Protein AF-A0A316S2D9-F1 (afdb_monomer_lite)

Secondary structure (DSSP, 8-state):
--SGGGB-EEEEEHHHHHHTTPPPTHHHHHTT--BHHHHHHHHHHS-B-SSSSS--STTSBEEEEE--HHHHHHHTT--SEEE-TTS-EEE---SHHHHHHHHHHHHHHT-SSSEEEHHHHTTTS--TTSSSHHHHHHHHHHTT-EEEEEE-GGGGGGSTT--S-EEEEPPPBSSTT--S--EEBPTTSPPP---TT-S-HHHHHHHHHHHHHHHHHHHHHHHHHHHH-STTS-HHHHHHHHHHHHHTEE--HHHHTT-SHHHHHHHHTTT--HHHHHHHHHHHHHHHHHHHHHHHTT---

Foldseek 3Di:
DALQQQWKFKKFFVVLCVVQVHDDCLVCVVVLFQAPVVLLVQLVRRFDDPVPPPDDELNTAAAEADEFLLFLLVQQVQAQWDADPLGAIDGRCPDPSNLVSLVSLLVSVPDPGHYDYLCRRPVPHPCVVDPDSVLVSLLSVLVNRYRMYIGGLLSLVSNLNRPGAMATAARHYNGSVDDAGATERDLPGDDDDDDPPDPCVPVVVVVVVVVVVVCVVPVVVVSCCSRVVRPRYPNPSRVVRSVRSSVRYDYRVCSNLVLCSSVLSRVSSNPDRNVVSCVVSVVSNVVSSVVCCVVPVPPDD

Sequence (301 aa):
MSASSNARFLYFNKHLCDLYGMVAPYDQVRAGTWTKDSFVDMVQTVAFDLNGDGVWDGHDRYGLLSETSTFFISGCDVPFTTKDEDGYLTVSFVSERTSNVIDKVAELMRDKTHLLSFDAAAKGQDTSGYRHIFDYGRSLFAEDHFLFVQNGAGDANCFVDMRSEYGILPNPKYDTYQERYWHLVDPFACAWAMPSSVKDPDRAAAIMSYWSYLSHDTVVDAFYEITLTYKRLNAPEDSDMLDLIRDSMRYEISTVGDMGITSIVAGTGQGSGLASAYQKRKSVIERKLNEVRKKYARFNP

Radius of gyration: 20.27 Å; chains: 1; bounding box: 54×44×58 Å

Structure (mmCIF, N/CA/C/O backbone):
data_AF-A0A316S2D9-F1
#
_entry.id   AF-A0A316S2D9-F1
#
loop_
_atom_site.group_PDB
_atom_site.id
_atom_site.type_symbol
_atom_site.label_atom_id
_atom_site.label_alt_id
_atom_site.label_comp_id
_atom_site.label_asym_id
_atom_site.label_entity_id
_atom_site.label_seq_id
_atom_site.pdbx_PDB_ins_code
_atom_site.Cartn_x
_atom_site.Cartn_y
_atom_site.Cartn_z
_atom_site.occupancy
_atom_site.B_iso_or_equiv
_atom_site.auth_seq_id
_atom_site.auth_comp_id
_atom_site.auth_asym_id
_atom_site.auth_atom_id
_atom_site.pdbx_PDB_model_num
ATOM 1 N N . MET A 1 1 ? 14.954 -12.152 0.824 1.00 46.28 1 MET A N 1
ATOM 2 C CA . MET A 1 1 ? 13.518 -11.949 0.534 1.00 46.28 1 MET A CA 1
ATOM 3 C C . MET A 1 1 ? 13.357 -11.743 -0.957 1.00 46.28 1 MET A C 1
ATOM 5 O O . MET A 1 1 ? 14.179 -11.041 -1.537 1.00 46.28 1 MET A O 1
ATOM 9 N N . SER A 1 2 ? 12.374 -12.394 -1.576 1.00 55.41 2 SER A N 1
ATOM 10 C CA . SER A 1 2 ? 12.089 -12.214 -3.002 1.00 55.41 2 SER A CA 1
ATOM 11 C C . SER A 1 2 ? 11.377 -10.879 -3.243 1.00 55.41 2 SER A C 1
ATOM 13 O O . SER A 1 2 ? 10.833 -10.276 -2.315 1.00 55.41 2 SER A O 1
ATOM 15 N N . ALA A 1 3 ? 11.367 -10.398 -4.487 1.00 59.19 3 ALA A N 1
ATOM 16 C CA . ALA A 1 3 ? 10.627 -9.186 -4.837 1.00 59.19 3 ALA A CA 1
ATOM 17 C C . ALA A 1 3 ? 9.111 -9.348 -4.606 1.00 59.19 3 ALA A C 1
ATOM 19 O O . ALA A 1 3 ? 8.460 -8.409 -4.153 1.00 59.19 3 ALA A O 1
ATOM 20 N N . SER A 1 4 ? 8.581 -10.564 -4.789 1.00 60.94 4 SER A N 1
ATOM 21 C CA . SER A 1 4 ? 7.184 -10.908 -4.505 1.00 60.94 4 SER A CA 1
ATOM 22 C C . SER A 1 4 ? 6.810 -10.676 -3.040 1.00 60.94 4 SER A C 1
ATOM 24 O O . SER A 1 4 ? 5.716 -10.203 -2.758 1.00 60.94 4 SER A O 1
ATOM 26 N N . SER A 1 5 ? 7.740 -10.901 -2.100 1.00 70.69 5 SER A N 1
ATOM 27 C CA . SER A 1 5 ? 7.507 -10.652 -0.670 1.00 70.69 5 SER A CA 1
ATOM 28 C C . SER A 1 5 ? 7.247 -9.181 -0.319 1.00 70.69 5 SER A C 1
ATOM 30 O O . SER A 1 5 ? 6.848 -8.899 0.808 1.00 70.69 5 SER A O 1
ATOM 32 N N . ASN A 1 6 ? 7.489 -8.258 -1.256 1.00 81.62 6 ASN A N 1
ATOM 33 C CA . ASN A 1 6 ? 7.465 -6.815 -1.034 1.00 81.62 6 ASN A CA 1
ATOM 34 C C . ASN A 1 6 ? 6.338 -6.089 -1.792 1.00 81.62 6 ASN A C 1
ATOM 36 O O . ASN A 1 6 ? 6.238 -4.865 -1.704 1.00 81.62 6 ASN A O 1
ATOM 40 N N . ALA A 1 7 ? 5.488 -6.804 -2.535 1.00 89.12 7 ALA A N 1
ATOM 41 C CA . ALA A 1 7 ? 4.250 -6.224 -3.051 1.00 89.12 7 ALA A CA 1
ATOM 42 C C . ALA A 1 7 ? 3.330 -5.841 -1.891 1.00 89.12 7 ALA A C 1
ATOM 44 O O . ALA A 1 7 ? 3.123 -6.641 -0.984 1.00 89.12 7 ALA A O 1
ATOM 45 N N . ARG A 1 8 ? 2.789 -4.620 -1.911 1.00 91.88 8 ARG A N 1
ATOM 46 C CA . ARG A 1 8 ? 1.904 -4.144 -0.844 1.00 91.88 8 ARG A CA 1
ATOM 47 C C . ARG A 1 8 ? 0.458 -4.557 -1.082 1.00 91.88 8 ARG A C 1
ATOM 49 O O . ARG A 1 8 ? -0.127 -4.226 -2.118 1.00 91.88 8 ARG A O 1
ATOM 56 N N . PHE A 1 9 ? -0.119 -5.240 -0.103 1.00 94.31 9 PHE A N 1
ATOM 57 C CA . PHE A 1 9 ? -1.520 -5.654 -0.039 1.00 94.31 9 PHE A CA 1
ATOM 58 C C . PHE A 1 9 ? -2.045 -5.505 1.395 1.00 94.31 9 PHE A C 1
ATOM 60 O O . PHE A 1 9 ? -1.308 -5.065 2.279 1.00 94.31 9 PHE A O 1
ATOM 67 N N . LEU A 1 10 ? -3.325 -5.795 1.624 1.00 96.06 10 LEU A N 1
ATOM 68 C CA . LEU A 1 10 ? -3.965 -5.578 2.918 1.00 96.06 10 LEU A CA 1
ATOM 69 C C . LEU A 1 10 ? -3.958 -6.850 3.761 1.00 96.06 10 LEU A C 1
ATOM 71 O O . LEU A 1 10 ? -4.356 -7.914 3.293 1.00 96.06 10 LEU A O 1
ATOM 75 N N . TYR A 1 11 ? -3.589 -6.697 5.027 1.00 95.44 11 TYR A N 1
ATOM 76 C CA . TYR A 1 11 ? -4.007 -7.590 6.098 1.00 95.44 11 TYR A CA 1
ATOM 77 C C . TYR A 1 11 ? -5.178 -6.940 6.827 1.00 95.44 11 TYR A C 1
ATOM 79 O O . TYR A 1 11 ? -5.213 -5.711 6.964 1.00 95.44 11 TYR A O 1
ATOM 87 N N . PHE A 1 12 ? -6.126 -7.750 7.289 1.00 96.31 12 PHE A N 1
ATOM 88 C CA . PHE A 1 12 ? -7.273 -7.260 8.041 1.00 96.31 12 PHE A CA 1
ATOM 89 C C . PHE A 1 12 ? -7.600 -8.120 9.252 1.00 96.31 12 PHE A C 1
ATOM 91 O O . PHE A 1 12 ? -7.408 -9.332 9.236 1.00 96.31 12 PHE A O 1
ATOM 98 N N . ASN A 1 13 ? -8.104 -7.485 10.300 1.00 95.88 13 ASN A N 1
ATOM 99 C CA . ASN A 1 13 ? -8.440 -8.122 11.559 1.00 95.88 13 ASN A CA 1
ATOM 100 C C . ASN A 1 13 ? -9.875 -8.674 11.521 1.00 95.88 13 ASN A C 1
ATOM 102 O O . ASN A 1 13 ? -10.841 -7.909 11.514 1.00 95.88 13 ASN A O 1
ATOM 106 N N . LYS A 1 14 ? -10.023 -10.006 11.508 1.00 94.25 14 LYS A N 1
ATOM 107 C CA . LYS A 1 14 ? -11.338 -10.667 11.441 1.00 94.25 14 LYS A CA 1
ATOM 108 C C . LYS A 1 14 ? -12.123 -10.489 12.738 1.00 94.25 14 LYS A C 1
ATOM 110 O O . LYS A 1 14 ? -13.330 -10.280 12.685 1.00 94.25 14 LYS A O 1
ATOM 115 N N . HIS A 1 15 ? -11.437 -10.467 13.883 1.00 94.06 15 HIS A N 1
ATOM 116 C CA . HIS A 1 15 ? -12.080 -10.211 15.171 1.00 94.06 15 HIS A CA 1
ATOM 117 C C . HIS A 1 15 ? -12.758 -8.835 15.206 1.00 94.06 15 HIS A C 1
ATOM 119 O O . HIS A 1 15 ? -13.886 -8.715 15.683 1.00 94.06 15 HIS A O 1
ATOM 125 N N . LEU A 1 16 ? -12.112 -7.803 14.654 1.00 96.50 16 LEU A N 1
ATOM 126 C CA . LEU A 1 16 ? -12.723 -6.477 14.552 1.00 96.50 16 LEU A CA 1
ATOM 127 C C . LEU A 1 16 ? -13.877 -6.434 13.543 1.00 96.50 16 LEU A C 1
ATOM 129 O O . LEU A 1 16 ? -14.838 -5.704 13.775 1.00 96.50 16 LEU A O 1
ATOM 133 N N . CYS A 1 17 ? -13.848 -7.229 12.469 1.00 95.75 17 CYS A N 1
ATOM 134 C CA . CYS A 1 17 ? -15.029 -7.386 11.616 1.00 95.75 17 CYS A CA 1
ATOM 135 C C . CYS A 1 17 ? -16.217 -7.938 12.414 1.00 95.75 17 CYS A C 1
ATOM 137 O O . CYS A 1 17 ? -17.282 -7.320 12.422 1.00 95.75 17 CYS A O 1
ATOM 139 N N . ASP A 1 18 ? -16.017 -9.030 13.151 1.00 94.69 18 ASP A N 1
ATOM 140 C CA . ASP A 1 18 ? -17.075 -9.667 13.941 1.00 94.69 18 ASP A CA 1
ATOM 141 C C . ASP A 1 18 ? -17.614 -8.742 15.041 1.00 94.69 18 ASP A C 1
ATOM 143 O O . ASP A 1 18 ? -18.828 -8.614 15.212 1.00 94.69 18 ASP A O 1
ATOM 147 N N . LEU A 1 19 ? -16.719 -8.052 15.759 1.00 95.75 19 LEU A N 1
ATOM 148 C CA . LEU A 1 19 ? -17.068 -7.143 16.855 1.00 95.75 19 LEU A CA 1
ATOM 149 C C . LEU A 1 19 ? -17.999 -6.008 16.405 1.00 95.75 19 LEU A C 1
ATOM 151 O O . LEU A 1 19 ? -18.874 -5.594 17.164 1.00 95.75 19 LEU A O 1
ATOM 155 N N . TYR A 1 20 ? -17.824 -5.521 15.177 1.00 96.06 20 TYR A N 1
ATOM 156 C CA . TYR A 1 20 ? -18.622 -4.434 14.605 1.00 96.06 20 TYR A CA 1
ATOM 157 C C . TYR A 1 20 ? -19.712 -4.935 13.641 1.00 96.06 20 TYR A C 1
ATOM 159 O O . TYR A 1 20 ? -20.372 -4.129 12.988 1.00 96.06 20 TYR A O 1
ATOM 167 N N . GLY A 1 21 ? -19.932 -6.253 13.552 1.00 95.81 21 GLY A N 1
ATOM 168 C CA . GLY A 1 21 ? -20.954 -6.845 12.683 1.00 95.81 21 GLY A CA 1
ATOM 169 C C . GLY A 1 21 ? -20.688 -6.654 11.186 1.00 95.81 21 GLY A C 1
ATOM 170 O O . GLY A 1 21 ? -21.630 -6.642 10.391 1.00 95.81 21 GLY A O 1
ATOM 171 N N . MET A 1 22 ? -19.425 -6.481 10.795 1.00 95.75 22 MET A N 1
ATOM 172 C CA . MET A 1 22 ? -19.004 -6.352 9.403 1.00 95.75 22 MET A CA 1
ATOM 173 C C . MET A 1 22 ? -18.732 -7.725 8.792 1.00 95.75 22 MET A C 1
ATOM 175 O O . MET A 1 22 ? -18.119 -8.595 9.404 1.00 95.75 22 MET A O 1
ATOM 179 N N . VAL A 1 23 ? -19.135 -7.901 7.536 1.00 93.75 23 VAL A N 1
ATOM 180 C CA . VAL A 1 23 ? -18.809 -9.104 6.765 1.00 93.75 23 VAL A CA 1
ATOM 181 C C . VAL A 1 23 ? -17.415 -8.944 6.159 1.00 93.75 23 VAL A C 1
ATOM 183 O O . VAL A 1 23 ? -17.122 -7.920 5.542 1.00 93.75 23 VAL A O 1
ATOM 186 N N . ALA A 1 24 ? -16.557 -9.958 6.303 1.00 93.81 24 ALA A N 1
ATOM 187 C CA . ALA A 1 24 ? -15.250 -9.975 5.648 1.00 93.81 24 ALA A CA 1
ATOM 188 C C . ALA A 1 24 ? -15.408 -9.864 4.112 1.00 93.81 24 ALA A C 1
ATOM 190 O O . ALA A 1 24 ? -16.199 -10.606 3.525 1.00 93.81 24 ALA A O 1
ATOM 191 N N . PRO A 1 25 ? -14.657 -8.988 3.421 1.00 95.62 25 PRO A N 1
ATOM 192 C CA . PRO A 1 25 ? -14.970 -8.601 2.043 1.00 95.62 25 PRO A CA 1
ATOM 193 C C . PRO A 1 25 ? -14.502 -9.609 0.975 1.00 95.62 25 PRO A C 1
ATOM 195 O O . PRO A 1 25 ? -14.438 -9.259 -0.201 1.00 95.62 25 PRO A O 1
ATOM 198 N N . TYR A 1 26 ? -14.207 -10.865 1.331 1.00 96.62 26 TYR A N 1
ATOM 199 C CA . TYR A 1 26 ? -13.767 -11.891 0.374 1.00 96.62 26 TYR A CA 1
ATOM 200 C C . TYR A 1 26 ? -14.739 -12.058 -0.803 1.00 96.62 26 TYR A C 1
ATOM 202 O O . TYR A 1 26 ? -14.317 -12.123 -1.957 1.00 96.62 26 TYR A O 1
ATOM 210 N N . ASP A 1 27 ? -16.047 -12.054 -0.540 1.00 96.19 27 ASP A N 1
ATOM 211 C CA . ASP A 1 27 ? -17.053 -12.194 -1.598 1.00 96.19 27 ASP A CA 1
ATOM 212 C C . ASP A 1 27 ? -17.151 -10.945 -2.477 1.00 96.19 27 ASP A C 1
ATOM 214 O O . ASP A 1 27 ? -17.338 -11.059 -3.689 1.00 96.19 27 ASP A O 1
ATOM 218 N N . GLN A 1 28 ? -16.942 -9.754 -1.908 1.00 97.12 28 GLN A N 1
ATOM 219 C CA . GLN A 1 28 ? -16.839 -8.524 -2.696 1.00 97.12 28 GLN A CA 1
ATOM 220 C C . GLN A 1 28 ? -15.606 -8.548 -3.601 1.00 97.12 28 GLN A C 1
ATOM 222 O O . GLN A 1 28 ? -15.663 -8.082 -4.739 1.00 97.12 28 GLN A O 1
ATOM 227 N N . VAL A 1 29 ? -14.491 -9.116 -3.132 1.00 97.81 29 VAL A N 1
ATOM 228 C CA . VAL A 1 29 ? -13.296 -9.295 -3.962 1.00 97.81 29 VAL A CA 1
ATOM 229 C C . VAL A 1 29 ? -13.590 -10.238 -5.128 1.00 97.81 29 VAL A C 1
ATOM 231 O O . VAL A 1 29 ? -13.344 -9.881 -6.280 1.00 97.81 29 VAL A O 1
ATOM 234 N N . ARG A 1 30 ? -14.180 -11.409 -4.859 1.00 96.25 30 ARG A N 1
ATOM 235 C CA . ARG A 1 30 ? -14.547 -12.389 -5.899 1.00 96.25 30 ARG A CA 1
ATOM 236 C C . ARG A 1 30 ? -15.547 -11.825 -6.908 1.00 96.25 30 ARG A C 1
ATOM 238 O O . ARG A 1 30 ? -15.442 -12.106 -8.098 1.00 96.25 30 ARG A O 1
ATOM 245 N N . ALA A 1 31 ? -16.487 -11.001 -6.447 1.00 96.94 31 ALA A N 1
ATOM 246 C CA . ALA A 1 31 ? -17.464 -10.320 -7.293 1.00 96.94 31 ALA A CA 1
ATOM 247 C C . ALA A 1 31 ? -16.894 -9.092 -8.032 1.00 96.94 31 ALA A C 1
ATOM 249 O O . ALA A 1 31 ? -17.592 -8.492 -8.849 1.00 96.94 31 ALA A O 1
ATOM 250 N N . GLY A 1 32 ? -15.651 -8.687 -7.751 1.00 97.00 32 GLY A N 1
ATOM 251 C CA . GLY A 1 32 ? -15.033 -7.505 -8.348 1.00 97.00 32 GLY A CA 1
ATOM 252 C C . GLY A 1 32 ? -15.571 -6.172 -7.816 1.00 97.00 32 GLY A C 1
ATOM 253 O O . GLY A 1 32 ? -15.297 -5.137 -8.422 1.00 97.00 32 GLY A O 1
ATOM 254 N N . THR A 1 33 ? -16.310 -6.187 -6.704 1.00 97.81 33 THR A N 1
ATOM 255 C CA . THR A 1 33 ? -16.965 -5.029 -6.077 1.00 97.81 33 THR A CA 1
ATOM 256 C C . THR A 1 33 ? -16.223 -4.482 -4.858 1.00 97.81 33 THR A C 1
ATOM 258 O O . THR A 1 33 ? -16.660 -3.493 -4.276 1.00 97.81 33 THR A O 1
ATOM 261 N N . TRP A 1 34 ? -15.074 -5.062 -4.495 1.00 98.19 34 TRP A N 1
ATOM 262 C CA . TRP A 1 34 ? -14.164 -4.486 -3.499 1.00 98.19 34 TRP A CA 1
ATOM 263 C C . TRP A 1 34 ? -13.497 -3.207 -4.033 1.00 98.19 34 TRP A C 1
ATOM 265 O O . TRP A 1 34 ? -12.495 -3.256 -4.760 1.00 98.19 34 TRP A O 1
ATOM 275 N N . THR A 1 35 ? -14.081 -2.057 -3.691 1.00 98.06 35 THR A N 1
ATOM 276 C CA . THR A 1 35 ? -13.647 -0.721 -4.123 1.00 98.06 35 THR A CA 1
ATOM 277 C C . THR A 1 35 ? -13.128 0.121 -2.964 1.00 98.06 35 THR A C 1
ATOM 279 O O . THR A 1 35 ? -13.262 -0.218 -1.788 1.00 98.06 35 THR A O 1
ATOM 282 N N . LYS A 1 36 ? -12.536 1.267 -3.306 1.00 96.25 36 LYS A N 1
ATOM 283 C CA . LYS A 1 36 ? -12.058 2.251 -2.343 1.00 96.25 36 LYS A CA 1
ATOM 284 C C . LYS A 1 36 ? -13.158 2.769 -1.431 1.00 96.25 36 LYS A C 1
ATOM 286 O O . LYS A 1 36 ? -12.858 3.009 -0.271 1.00 96.25 36 LYS A O 1
ATOM 291 N N . ASP A 1 37 ? -14.384 2.896 -1.928 1.00 96.50 37 ASP A N 1
ATOM 292 C CA . ASP A 1 37 ? -15.513 3.360 -1.117 1.00 96.50 37 ASP A CA 1
ATOM 293 C C . ASP A 1 37 ? -15.859 2.328 -0.043 1.00 96.50 37 ASP A C 1
ATOM 295 O O . ASP A 1 37 ? -15.818 2.651 1.138 1.00 96.50 37 ASP A O 1
ATOM 299 N N . SER A 1 38 ? -16.016 1.053 -0.423 1.00 96.38 38 SER A N 1
ATOM 300 C CA . SER A 1 38 ? -16.268 -0.016 0.556 1.00 96.38 38 SER A CA 1
ATOM 301 C C . SER A 1 38 ? -15.141 -0.154 1.582 1.00 96.38 38 SER A C 1
ATOM 303 O O . SER A 1 38 ? -15.393 -0.471 2.741 1.00 96.38 38 SER A O 1
ATOM 305 N N . PHE A 1 39 ? -13.892 0.067 1.168 1.00 97.19 39 PHE A N 1
ATOM 306 C CA . PHE A 1 39 ? -12.753 0.069 2.081 1.00 97.19 39 PHE A CA 1
ATOM 307 C C . PHE A 1 39 ? -12.807 1.236 3.077 1.00 97.19 39 PHE A C 1
ATOM 309 O O . PHE A 1 39 ? -12.576 1.027 4.266 1.00 97.19 39 PHE A O 1
ATOM 316 N N . VAL A 1 40 ? -13.108 2.451 2.609 1.00 95.56 40 VAL A N 1
ATOM 317 C CA . VAL A 1 40 ? -13.211 3.644 3.466 1.00 95.56 40 VAL A CA 1
ATOM 318 C C . VAL A 1 40 ? -14.359 3.501 4.464 1.00 95.56 40 VAL A C 1
ATOM 320 O O . VAL A 1 40 ? -14.152 3.785 5.641 1.00 95.56 40 VAL A O 1
ATOM 323 N N . ASP A 1 41 ? -15.510 2.978 4.037 1.00 95.38 41 ASP A N 1
ATOM 324 C CA . ASP A 1 41 ? -16.659 2.737 4.918 1.00 95.38 41 ASP A CA 1
ATOM 325 C C . ASP A 1 41 ? -16.286 1.817 6.096 1.00 95.38 41 ASP A C 1
ATOM 327 O O . ASP A 1 41 ? -16.604 2.095 7.257 1.00 95.38 41 ASP A O 1
ATOM 331 N N . MET A 1 42 ? -15.536 0.742 5.824 1.00 96.75 42 MET A N 1
ATOM 332 C CA . MET A 1 42 ? -15.045 -0.159 6.872 1.00 96.75 42 MET A CA 1
ATOM 333 C C . MET A 1 42 ? -14.017 0.519 7.788 1.00 96.75 42 MET A C 1
ATOM 335 O O . MET A 1 42 ? -14.090 0.374 9.008 1.00 96.75 42 MET A O 1
ATOM 339 N N . VAL A 1 43 ? -13.075 1.286 7.225 1.00 96.00 43 VAL A N 1
ATOM 340 C CA . VAL A 1 43 ? -12.075 2.043 8.002 1.00 96.00 43 VAL A CA 1
ATOM 341 C C . VAL A 1 43 ? -12.754 3.011 8.975 1.00 96.00 43 VAL A C 1
ATOM 343 O O . VAL A 1 43 ? -12.347 3.113 10.131 1.00 96.00 43 VAL A O 1
ATOM 346 N N . GLN A 1 44 ? -13.816 3.685 8.539 1.00 93.88 44 GLN A N 1
ATOM 347 C CA . GLN A 1 44 ? -14.520 4.670 9.359 1.00 93.88 44 GLN A CA 1
ATOM 348 C C . GLN A 1 44 ? -15.364 4.049 10.483 1.00 93.88 44 GLN A C 1
ATOM 350 O O . GLN A 1 44 ? -15.710 4.728 11.444 1.00 93.88 44 GLN A O 1
ATOM 355 N N . THR A 1 45 ? -15.668 2.752 10.409 1.00 94.06 45 THR A N 1
ATOM 356 C CA . THR A 1 45 ? -16.588 2.090 11.347 1.00 94.06 45 THR A CA 1
ATOM 357 C C . THR A 1 45 ? -15.958 1.781 12.711 1.00 94.06 45 THR A C 1
ATOM 359 O O . THR A 1 45 ? -16.654 1.784 13.725 1.00 94.06 45 THR A O 1
ATOM 362 N N . VAL A 1 46 ? -14.654 1.497 12.762 1.00 93.00 46 VAL A N 1
ATOM 363 C CA . VAL A 1 46 ? -14.034 0.864 13.946 1.00 93.00 46 VAL A CA 1
ATOM 364 C C . VAL A 1 46 ? -13.293 1.816 14.883 1.00 93.00 46 VAL A C 1
ATOM 366 O O . VAL A 1 46 ? -12.804 1.369 15.921 1.00 93.00 46 VAL A O 1
ATOM 369 N N . ALA A 1 47 ? -13.161 3.095 14.522 1.00 91.06 47 ALA A N 1
ATOM 370 C CA . ALA A 1 47 ? -12.396 4.042 15.325 1.00 91.06 47 ALA A CA 1
ATOM 371 C C . ALA A 1 47 ? -13.004 4.190 16.722 1.00 91.06 47 ALA A C 1
ATOM 373 O O . ALA A 1 47 ? -14.210 4.407 16.870 1.00 91.06 47 ALA A O 1
ATOM 374 N N . PHE A 1 48 ? -12.170 4.044 17.747 1.00 90.56 48 PHE A N 1
ATOM 375 C CA . PHE A 1 48 ? -12.619 4.082 19.130 1.00 90.56 48 PHE A CA 1
ATOM 376 C C . PHE A 1 48 ? -11.477 4.491 20.059 1.00 90.56 48 PHE A C 1
ATOM 378 O O . PHE A 1 48 ? -10.421 3.859 20.049 1.00 90.56 48 PHE A O 1
ATOM 385 N N . ASP A 1 49 ? -11.731 5.511 20.876 1.00 88.44 49 ASP A N 1
ATOM 386 C CA . ASP A 1 49 ? -10.858 5.933 21.973 1.00 88.44 49 ASP A CA 1
ATOM 387 C C . ASP A 1 49 ? -10.931 4.879 23.091 1.00 88.44 49 ASP A C 1
ATOM 389 O O . ASP A 1 49 ? -11.958 4.735 23.764 1.00 88.44 49 ASP A O 1
ATOM 393 N N . LEU A 1 50 ? -9.880 4.066 23.224 1.00 89.12 50 LEU A N 1
ATOM 394 C CA . LEU A 1 50 ? -9.896 2.890 24.102 1.00 89.12 50 LEU A CA 1
ATOM 395 C C . LEU A 1 50 ? -9.683 3.259 25.571 1.00 89.12 50 LEU A C 1
ATOM 397 O O . LEU A 1 50 ? -10.155 2.534 26.453 1.00 89.12 50 LEU A O 1
ATOM 401 N N . ASN A 1 51 ? -8.963 4.347 25.840 1.00 90.62 51 ASN A N 1
ATOM 402 C CA . ASN A 1 51 ? -8.582 4.755 27.190 1.00 90.62 51 ASN A CA 1
ATOM 403 C C . ASN A 1 51 ? -9.478 5.890 27.743 1.00 90.62 51 ASN A C 1
ATOM 405 O O . ASN A 1 51 ? -9.493 6.122 28.956 1.00 90.62 51 ASN A O 1
ATOM 409 N N . GLY A 1 52 ? -10.275 6.528 26.881 1.00 89.00 52 GLY A N 1
ATOM 410 C CA . GLY A 1 52 ? -11.233 7.580 27.203 1.00 89.00 52 GLY A CA 1
ATOM 411 C C . GLY A 1 52 ? -10.600 8.934 27.528 1.00 89.00 52 GLY A C 1
ATOM 412 O O . GLY A 1 52 ? -11.236 9.730 28.229 1.00 89.00 52 GLY A O 1
ATOM 413 N N . ASP A 1 53 ? -9.361 9.191 27.105 1.00 91.12 53 ASP A N 1
ATOM 414 C CA . ASP A 1 53 ? -8.638 10.432 27.402 1.00 91.12 53 ASP A CA 1
ATOM 415 C C . ASP A 1 53 ? -8.825 11.533 26.337 1.00 91.12 53 ASP A C 1
ATOM 417 O O . ASP A 1 53 ? -8.458 12.693 26.568 1.00 91.12 53 ASP A O 1
ATOM 421 N N . GLY A 1 54 ? -9.462 11.206 25.207 1.00 87.31 54 GLY A N 1
ATOM 422 C CA . GLY A 1 54 ? -9.699 12.111 24.086 1.00 87.31 54 GLY A CA 1
ATOM 423 C C . GLY A 1 54 ? -8.452 12.438 23.253 1.00 87.31 54 GLY A C 1
ATOM 424 O O . GLY A 1 54 ? -8.507 13.356 22.422 1.00 87.31 54 GLY A O 1
ATOM 425 N N . VAL A 1 55 ? -7.337 11.736 23.464 1.00 87.69 55 VAL A N 1
ATOM 426 C CA . VAL A 1 55 ? -6.059 11.887 22.765 1.00 87.69 55 VAL A CA 1
ATOM 427 C C . VAL A 1 55 ? -5.850 10.703 21.831 1.00 87.69 55 VAL A C 1
ATOM 429 O O . VAL A 1 55 ? -5.414 9.647 22.242 1.00 87.69 55 VAL A O 1
ATOM 432 N N . TRP A 1 56 ? -6.067 10.939 20.539 1.00 86.62 56 TRP A N 1
ATOM 433 C CA . TRP A 1 56 ? -5.875 9.931 19.498 1.00 86.62 56 TRP A CA 1
ATOM 434 C C . TRP A 1 56 ? -4.389 9.587 19.293 1.00 86.62 56 TRP A C 1
ATOM 436 O O . TRP A 1 56 ? -3.678 10.326 18.596 1.00 86.62 56 TRP A O 1
ATOM 446 N N . ASP A 1 57 ? -3.936 8.464 19.856 1.00 88.25 57 ASP A N 1
ATOM 447 C CA . ASP A 1 57 ? -2.580 7.930 19.688 1.00 88.25 57 ASP A CA 1
ATOM 448 C C . ASP A 1 57 ? -2.493 6.384 19.616 1.00 88.25 57 ASP A C 1
ATOM 450 O O . ASP A 1 57 ? -3.462 5.684 19.342 1.00 88.25 57 ASP A O 1
ATOM 454 N N . GLY A 1 58 ? -1.291 5.818 19.786 1.00 86.75 58 GLY A N 1
ATOM 455 C CA . GLY A 1 58 ? -1.056 4.370 19.706 1.00 86.75 58 GLY A CA 1
ATOM 456 C C . GLY A 1 58 ? -1.809 3.522 20.742 1.00 86.75 58 GLY A C 1
ATOM 457 O O . GLY A 1 58 ? -1.762 2.298 20.648 1.00 86.75 58 GLY A O 1
ATOM 458 N N . HIS A 1 59 ? -2.492 4.134 21.713 1.00 90.44 59 HIS A N 1
ATOM 459 C CA . HIS A 1 59 ? -3.317 3.450 22.704 1.00 90.44 59 HIS A CA 1
ATOM 460 C C . HIS A 1 59 ? -4.773 3.249 22.262 1.00 90.44 59 HIS A C 1
ATOM 462 O O . HIS A 1 59 ? -5.499 2.525 22.944 1.00 90.44 59 HIS A O 1
ATOM 468 N N . ASP A 1 60 ? -5.172 3.800 21.114 1.00 93.25 60 ASP A N 1
ATOM 469 C CA . ASP A 1 60 ? -6.539 3.736 20.590 1.00 93.25 60 ASP A CA 1
ATOM 470 C C . ASP A 1 60 ? -6.722 2.716 19.473 1.00 93.25 60 ASP A C 1
ATOM 472 O O . ASP A 1 60 ? -5.774 2.084 18.995 1.00 93.25 60 ASP A O 1
ATOM 476 N N . ARG A 1 61 ? -7.980 2.563 19.046 1.00 95.56 61 ARG A N 1
ATOM 477 C CA . ARG A 1 61 ? -8.356 1.746 17.897 1.00 95.56 61 ARG A CA 1
ATOM 478 C C . ARG A 1 61 ? -8.651 2.603 16.673 1.00 95.56 61 ARG A C 1
ATOM 480 O O . ARG A 1 61 ? -9.399 3.576 16.748 1.00 95.56 61 ARG A O 1
ATOM 487 N N . TYR A 1 62 ? -8.170 2.148 15.518 1.00 97.19 62 TYR A N 1
ATOM 488 C CA . TYR A 1 62 ? -8.366 2.792 14.221 1.00 97.19 62 TYR A CA 1
ATOM 489 C C . TYR A 1 62 ? -8.763 1.800 13.129 1.00 97.19 62 TYR A C 1
ATOM 491 O O . TYR A 1 62 ? -8.555 0.588 13.222 1.00 97.19 62 TYR A O 1
ATOM 499 N N . GLY A 1 63 ? -9.281 2.332 12.025 1.00 97.31 63 GLY A N 1
ATOM 500 C CA . GLY A 1 63 ? -9.547 1.554 10.824 1.00 97.31 63 GLY A CA 1
ATOM 501 C C . GLY A 1 63 ? -8.297 1.177 10.047 1.00 97.31 63 GLY A C 1
ATOM 502 O O . GLY A 1 63 ? -8.253 0.102 9.455 1.00 97.31 63 GLY A O 1
ATOM 503 N N . LEU A 1 64 ? -7.272 2.032 10.046 1.00 97.25 64 LEU A N 1
ATOM 504 C CA . LEU A 1 64 ? -6.087 1.828 9.217 1.00 97.25 64 LEU A CA 1
ATOM 505 C C . LEU A 1 64 ? -4.799 2.289 9.901 1.00 97.25 64 LEU A C 1
ATOM 507 O O . LEU A 1 64 ? -4.659 3.458 10.263 1.00 97.25 64 LEU A O 1
ATOM 511 N N . LE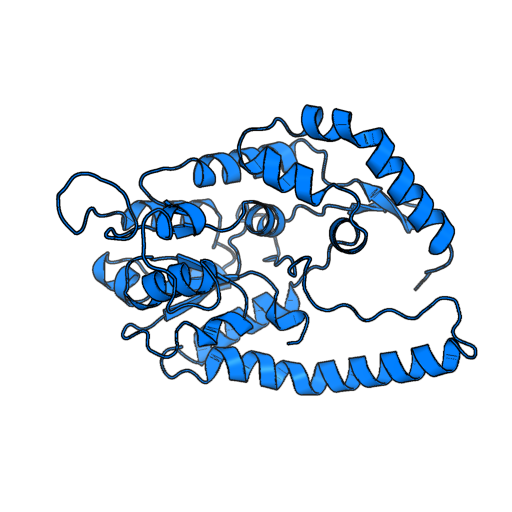U A 1 65 ? -3.813 1.394 9.953 1.00 96.56 65 LEU A N 1
ATOM 512 C CA . LEU A 1 65 ? -2.416 1.773 10.135 1.00 96.56 65 LEU A CA 1
ATOM 513 C C . LEU A 1 65 ? -1.814 2.111 8.766 1.00 96.56 65 LEU A C 1
ATOM 515 O O . LEU A 1 65 ? -1.675 1.250 7.893 1.00 96.56 65 LEU A O 1
ATOM 519 N N . SER A 1 66 ? -1.502 3.387 8.561 1.00 91.75 66 SER A N 1
ATOM 520 C CA . SER A 1 66 ? -1.130 3.942 7.257 1.00 91.75 66 SER A CA 1
ATOM 521 C C . SER A 1 66 ? 0.388 4.111 7.090 1.00 91.75 66 SER A C 1
ATOM 523 O O . SER A 1 66 ? 1.079 4.622 7.972 1.00 91.75 66 SER A O 1
ATOM 525 N N . GLU A 1 67 ? 0.912 3.697 5.930 1.00 87.38 67 GLU A N 1
ATOM 526 C CA . GLU A 1 67 ? 2.318 3.889 5.529 1.00 87.38 67 GLU A CA 1
ATOM 527 C C . GLU A 1 67 ? 2.442 5.063 4.543 1.00 87.38 67 GLU A C 1
ATOM 529 O O . GLU A 1 67 ? 2.802 6.180 4.909 1.00 87.38 67 GLU A O 1
ATOM 534 N N . THR A 1 68 ? 2.113 4.837 3.270 1.00 87.25 68 THR A N 1
ATOM 535 C CA . THR A 1 68 ? 2.197 5.850 2.212 1.00 87.25 68 THR A CA 1
ATOM 536 C C . THR A 1 68 ? 1.014 5.745 1.260 1.00 87.25 68 THR A C 1
ATOM 538 O O . THR A 1 68 ? 0.513 4.664 0.962 1.00 87.25 68 THR A O 1
ATOM 541 N N . SER A 1 69 ? 0.594 6.887 0.718 1.00 88.81 69 SER A N 1
ATOM 542 C CA . SER A 1 69 ? -0.474 6.980 -0.284 1.00 88.81 69 SER A CA 1
ATOM 543 C C . SER A 1 69 ? -0.118 6.270 -1.595 1.00 88.81 69 SER A C 1
ATOM 545 O O . SER A 1 69 ? -1.007 5.855 -2.336 1.00 88.81 69 SER A O 1
ATOM 547 N N . THR A 1 70 ? 1.178 6.108 -1.882 1.00 89.81 70 THR A N 1
ATOM 548 C CA . THR A 1 70 ? 1.705 5.590 -3.155 1.00 89.81 70 THR A CA 1
ATOM 549 C C . THR A 1 70 ? 1.131 4.223 -3.523 1.00 89.81 70 THR A C 1
ATOM 551 O O . THR A 1 70 ? 0.724 4.014 -4.666 1.00 89.81 70 THR A O 1
ATOM 554 N N . PHE A 1 71 ? 1.065 3.299 -2.564 1.00 91.56 71 PHE A N 1
ATOM 555 C CA . PHE A 1 71 ? 0.593 1.937 -2.811 1.00 91.56 71 PHE A CA 1
ATOM 556 C C . PHE A 1 71 ? -0.911 1.897 -3.091 1.00 91.56 71 PHE A C 1
ATOM 558 O O . PHE A 1 71 ? -1.353 1.178 -3.984 1.00 91.56 71 PHE A O 1
ATOM 565 N N . PHE A 1 72 ? -1.699 2.731 -2.407 1.00 93.06 72 PHE A N 1
ATOM 566 C CA . PHE A 1 72 ? -3.123 2.875 -2.698 1.00 93.06 72 PHE A CA 1
ATOM 567 C C . PHE A 1 72 ? -3.399 3.574 -4.027 1.00 93.06 72 PHE A C 1
ATOM 569 O O . PHE A 1 72 ? -4.299 3.150 -4.745 1.00 93.06 72 PHE A O 1
ATOM 576 N N . ILE A 1 73 ? -2.619 4.598 -4.383 1.00 92.88 73 ILE A N 1
ATOM 577 C CA . ILE A 1 73 ? -2.718 5.254 -5.694 1.00 92.88 73 ILE A CA 1
ATOM 578 C C . ILE A 1 73 ? -2.406 4.248 -6.807 1.00 92.88 73 ILE A C 1
ATOM 580 O O . ILE A 1 73 ? -3.128 4.189 -7.798 1.00 92.88 73 ILE A O 1
ATOM 584 N N . SER A 1 74 ? -1.374 3.417 -6.633 1.00 91.19 74 SER A N 1
ATOM 585 C CA . SER A 1 74 ? -1.059 2.362 -7.600 1.00 91.19 74 SER A CA 1
ATOM 586 C C . SER A 1 74 ? -2.159 1.298 -7.687 1.00 91.19 74 SER A C 1
ATOM 588 O O . SER A 1 74 ? -2.507 0.880 -8.791 1.00 91.19 74 SER A O 1
ATOM 590 N N . GLY A 1 75 ? -2.767 0.928 -6.552 1.00 94.00 75 GLY A N 1
ATOM 591 C CA . GLY A 1 75 ? -3.915 0.015 -6.494 1.00 94.00 75 GLY A CA 1
ATOM 592 C C . GLY A 1 75 ? -5.137 0.492 -7.286 1.00 94.00 75 GLY A C 1
ATOM 593 O O . GLY A 1 75 ? -5.896 -0.328 -7.793 1.00 94.00 75 GLY A O 1
ATOM 594 N N . CYS A 1 76 ? -5.273 1.804 -7.488 1.00 95.19 76 CYS A N 1
ATOM 595 C CA . CYS A 1 76 ? -6.304 2.441 -8.313 1.00 95.19 76 CYS A CA 1
ATOM 596 C C . CYS A 1 76 ? -5.958 2.481 -9.820 1.00 95.19 76 CYS A C 1
ATOM 598 O O . CYS A 1 76 ? -6.433 3.352 -10.555 1.00 95.19 76 CYS A O 1
ATOM 600 N N . ASP A 1 77 ? -5.095 1.576 -10.287 1.00 93.88 77 ASP A N 1
ATOM 601 C CA . ASP A 1 77 ? -4.614 1.484 -11.668 1.00 93.88 77 ASP A CA 1
ATOM 602 C C . ASP A 1 77 ? -4.044 2.803 -12.210 1.00 93.88 77 ASP A C 1
ATOM 604 O O . ASP A 1 77 ? -4.478 3.344 -13.228 1.00 93.88 77 ASP A O 1
ATOM 608 N N . VAL A 1 78 ? -3.085 3.376 -11.487 1.00 92.00 78 VAL A N 1
ATOM 609 C CA . VAL A 1 78 ? -2.333 4.551 -11.943 1.00 92.00 78 VAL A CA 1
ATOM 610 C C . VAL A 1 78 ? -0.927 4.102 -12.336 1.00 92.00 78 VAL A C 1
ATOM 612 O O . VAL A 1 78 ? -0.059 4.018 -11.465 1.00 92.00 78 VAL A O 1
ATOM 615 N N . PRO A 1 79 ? -0.672 3.788 -13.622 1.00 89.31 79 PRO A N 1
ATOM 616 C CA . PRO A 1 79 ? 0.682 3.524 -14.088 1.00 89.31 79 PRO A CA 1
ATOM 617 C C . PRO A 1 79 ? 1.511 4.809 -14.057 1.00 89.31 79 PRO A C 1
ATOM 619 O O . PRO A 1 79 ? 1.072 5.861 -14.541 1.00 89.31 79 PRO A O 1
ATOM 622 N N . PHE A 1 80 ? 2.728 4.737 -13.520 1.00 88.62 80 PHE A N 1
ATOM 623 C CA . PHE A 1 80 ? 3.615 5.903 -13.457 1.00 88.62 80 PHE A CA 1
ATOM 624 C C . PHE A 1 80 ? 4.219 6.228 -14.821 1.00 88.62 80 PHE A C 1
ATOM 626 O O . PHE A 1 80 ? 4.321 7.397 -15.219 1.00 88.62 80 PHE A O 1
ATOM 633 N N . THR A 1 81 ? 4.560 5.170 -15.551 1.00 87.62 81 THR A N 1
ATOM 634 C CA . THR A 1 81 ? 5.074 5.222 -16.918 1.00 87.62 81 THR A CA 1
ATOM 635 C C . THR A 1 81 ? 4.364 4.214 -17.813 1.00 87.62 81 THR A C 1
ATOM 637 O O . THR A 1 81 ? 3.911 3.171 -17.351 1.00 87.62 81 THR A O 1
ATOM 640 N N . THR A 1 82 ? 4.303 4.516 -19.108 1.00 87.56 82 THR A N 1
ATOM 641 C CA . THR A 1 82 ? 3.794 3.614 -20.150 1.00 87.56 82 THR A CA 1
ATOM 642 C C . THR A 1 82 ? 4.744 3.601 -21.346 1.00 87.56 82 THR A C 1
ATOM 644 O O . THR A 1 82 ? 5.725 4.347 -21.361 1.00 87.56 82 THR A O 1
ATOM 647 N N . LYS A 1 83 ? 4.469 2.764 -22.345 1.00 86.00 83 LYS A N 1
ATOM 648 C CA . LYS A 1 83 ? 5.130 2.823 -23.651 1.00 86.00 83 LYS A CA 1
ATOM 649 C C . LYS A 1 83 ? 4.331 3.722 -24.599 1.00 86.00 83 LYS A C 1
ATOM 651 O O . LYS A 1 83 ? 3.104 3.653 -24.607 1.00 86.00 83 LYS A O 1
ATOM 656 N N . ASP A 1 84 ? 5.022 4.567 -25.355 1.00 85.06 84 ASP A N 1
ATOM 657 C CA . ASP A 1 84 ? 4.449 5.280 -26.500 1.00 85.06 84 ASP A CA 1
ATOM 658 C C . ASP A 1 84 ? 4.331 4.357 -27.731 1.00 85.06 84 ASP A C 1
ATOM 660 O O . ASP A 1 84 ? 4.661 3.169 -27.663 1.00 85.06 84 ASP A O 1
ATOM 664 N N . GLU A 1 85 ? 3.812 4.886 -28.844 1.00 86.25 85 GLU A N 1
ATOM 665 C CA . GLU A 1 85 ? 3.578 4.136 -30.092 1.00 86.25 85 GLU A CA 1
ATOM 666 C C . GLU A 1 85 ? 4.861 3.513 -30.666 1.00 86.25 85 GLU A C 1
ATOM 668 O O . GLU A 1 85 ? 4.817 2.440 -31.264 1.00 86.25 85 GLU A O 1
ATOM 673 N N . ASP A 1 86 ? 6.009 4.142 -30.412 1.00 83.12 86 ASP A N 1
ATOM 674 C CA . ASP A 1 86 ? 7.332 3.676 -30.832 1.00 83.12 86 ASP A CA 1
ATOM 675 C C . ASP A 1 86 ? 7.961 2.695 -29.818 1.00 83.12 86 ASP A C 1
ATOM 677 O O . ASP A 1 86 ? 9.101 2.252 -29.976 1.00 83.12 86 ASP A O 1
ATOM 681 N N . GLY A 1 87 ? 7.232 2.346 -28.752 1.00 82.00 87 GLY A N 1
ATOM 682 C CA . GLY A 1 87 ? 7.667 1.416 -27.713 1.00 82.00 87 GLY A CA 1
ATOM 683 C C . GLY A 1 87 ? 8.575 2.031 -26.644 1.00 82.00 87 GLY A C 1
ATOM 684 O O . GLY A 1 87 ? 9.057 1.304 -25.767 1.00 82.00 87 GLY A O 1
ATOM 685 N N . TYR A 1 88 ? 8.801 3.348 -26.660 1.00 82.12 88 TYR A N 1
ATOM 686 C CA . TYR A 1 88 ? 9.636 4.029 -25.676 1.00 82.12 88 TYR A CA 1
ATOM 687 C C . TYR A 1 88 ? 8.858 4.395 -24.418 1.00 82.12 88 TYR A C 1
ATOM 689 O O . TYR A 1 88 ? 7.689 4.763 -24.444 1.00 82.12 88 TYR A O 1
ATOM 697 N N . LEU A 1 89 ? 9.547 4.367 -23.277 1.00 84.38 89 LEU A N 1
ATOM 698 C CA . LEU A 1 89 ? 8.954 4.789 -22.013 1.00 84.38 89 LEU A CA 1
ATOM 699 C C . LEU A 1 89 ? 8.603 6.278 -22.031 1.00 84.38 89 LEU A C 1
ATOM 701 O O . LEU A 1 89 ? 9.443 7.119 -22.372 1.00 84.38 89 LEU A O 1
ATOM 705 N N . THR A 1 90 ? 7.385 6.594 -21.609 1.00 87.19 90 THR A N 1
ATOM 706 C CA . THR A 1 90 ? 6.849 7.943 -21.430 1.00 87.19 90 THR A CA 1
ATOM 707 C C . THR A 1 90 ? 6.095 8.056 -20.102 1.00 87.19 90 THR A C 1
ATOM 709 O O . THR A 1 90 ? 5.738 7.055 -19.479 1.00 87.19 90 THR A O 1
ATOM 712 N N . VAL A 1 91 ? 5.875 9.286 -19.640 1.00 88.12 91 VAL A N 1
ATOM 713 C CA . VAL A 1 91 ? 5.120 9.569 -18.412 1.00 88.12 91 VAL A CA 1
ATOM 714 C C . VAL A 1 91 ? 3.628 9.375 -18.682 1.00 88.12 91 VAL A C 1
ATOM 716 O O . VAL A 1 91 ? 3.092 10.013 -19.581 1.00 88.12 91 VAL A O 1
ATOM 719 N N . SER A 1 92 ? 2.948 8.555 -17.877 1.00 84.31 92 SER A N 1
ATOM 720 C CA . SER A 1 92 ? 1.497 8.313 -17.995 1.00 84.31 92 SER A CA 1
ATOM 721 C C . SER A 1 92 ? 0.679 8.868 -16.832 1.00 84.31 92 SER A C 1
ATOM 723 O O . SER A 1 92 ? -0.526 9.058 -16.967 1.00 84.31 92 SER A O 1
ATOM 725 N N . PHE A 1 93 ? 1.302 9.147 -15.682 1.00 84.88 93 PHE A N 1
ATOM 726 C CA . PHE A 1 93 ? 0.536 9.476 -14.474 1.00 84.88 93 PHE A CA 1
ATOM 727 C C . PHE A 1 93 ? -0.042 10.892 -14.443 1.00 84.88 93 PHE A C 1
ATOM 729 O O . PHE A 1 93 ? -0.852 11.181 -13.574 1.00 84.88 93 PHE A O 1
ATOM 736 N N . VAL A 1 94 ? 0.333 11.795 -15.348 1.00 87.62 94 VAL A N 1
ATOM 737 C CA . VAL A 1 94 ? -0.203 13.164 -15.339 1.00 87.62 94 VAL A CA 1
ATOM 738 C C . VAL A 1 94 ? -1.490 13.204 -16.159 1.00 87.62 94 VAL A C 1
ATOM 740 O O . VAL A 1 94 ? -1.456 13.417 -17.367 1.00 87.62 94 VAL A O 1
ATOM 743 N N . SER A 1 95 ? -2.625 12.976 -15.498 1.00 90.00 95 SER A N 1
ATOM 744 C CA . SER A 1 95 ? -3.955 12.993 -16.117 1.00 90.00 95 SER A CA 1
ATOM 745 C C . SER A 1 95 ? -5.027 13.507 -15.149 1.00 90.00 95 SER A C 1
ATOM 747 O O . SER A 1 95 ? -4.800 13.592 -13.936 1.00 90.00 95 SER A O 1
ATOM 749 N N . GLU A 1 96 ? -6.209 13.830 -15.677 1.00 90.12 96 GLU A N 1
ATOM 750 C CA . GLU A 1 96 ? -7.385 14.153 -14.860 1.00 90.12 96 GLU A CA 1
ATOM 751 C C . GLU A 1 96 ? -7.787 12.962 -13.979 1.00 90.12 96 GLU A C 1
ATOM 753 O O . GLU A 1 96 ? -7.932 13.116 -12.769 1.00 90.12 96 GLU A O 1
ATOM 758 N N . ARG A 1 97 ? -7.831 11.746 -14.547 1.00 91.69 97 ARG A N 1
ATOM 759 C CA . ARG A 1 97 ? -8.107 10.515 -13.788 1.00 91.69 97 ARG A CA 1
ATOM 760 C C . ARG A 1 97 ? -7.137 10.345 -12.620 1.00 91.69 97 ARG A C 1
ATOM 762 O O . ARG A 1 97 ? -7.565 10.048 -11.510 1.00 91.69 97 ARG A O 1
ATOM 769 N N . THR A 1 98 ? -5.839 10.548 -12.847 1.00 91.75 98 THR A N 1
ATOM 770 C CA . THR A 1 98 ? -4.845 10.431 -11.774 1.00 91.75 98 THR A CA 1
ATOM 771 C C . THR A 1 98 ? -5.038 11.497 -10.703 1.00 91.75 98 THR A C 1
ATOM 773 O O . THR A 1 98 ? -4.876 11.190 -9.526 1.00 91.75 98 THR A O 1
ATOM 776 N N . SER A 1 99 ? -5.399 12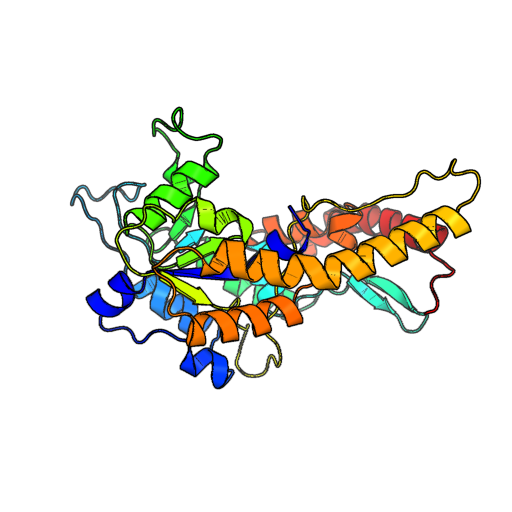.725 -11.086 1.00 90.88 99 SER A N 1
ATOM 777 C CA . SER A 1 99 ? -5.734 13.778 -10.118 1.00 90.88 99 SER A CA 1
ATOM 778 C C . SER A 1 99 ? -6.906 13.342 -9.233 1.00 90.88 99 SER A C 1
ATOM 780 O O . SER A 1 99 ? -6.765 13.350 -8.017 1.00 90.88 99 SER A O 1
ATOM 782 N N . ASN A 1 100 ? -7.983 12.814 -9.825 1.00 92.38 100 ASN A N 1
ATOM 783 C CA . ASN A 1 100 ? -9.152 12.329 -9.082 1.00 92.38 100 ASN A CA 1
ATOM 784 C C . ASN A 1 100 ? -8.815 11.161 -8.139 1.00 92.38 100 ASN A C 1
ATOM 786 O O . ASN A 1 100 ? -9.299 11.104 -7.010 1.00 92.38 100 ASN A O 1
ATOM 790 N N . VAL A 1 101 ? -7.968 10.224 -8.580 1.00 93.69 101 VAL A N 1
ATOM 791 C CA . VAL A 1 101 ? -7.473 9.127 -7.731 1.00 93.69 101 VAL A CA 1
ATOM 792 C C . VAL A 1 101 ? -6.655 9.670 -6.561 1.00 93.69 101 VAL A C 1
ATOM 794 O O . VAL A 1 101 ? -6.849 9.241 -5.424 1.00 93.69 101 VAL A O 1
ATOM 797 N N . ILE A 1 102 ? -5.731 10.593 -6.833 1.00 91.69 102 ILE A N 1
ATOM 798 C CA . ILE A 1 102 ? -4.877 11.201 -5.812 1.00 91.69 102 ILE A CA 1
ATOM 799 C C . ILE A 1 102 ? -5.721 11.953 -4.796 1.00 91.69 102 ILE A C 1
ATOM 801 O O . ILE A 1 102 ? -5.480 11.778 -3.609 1.00 91.69 102 ILE A O 1
ATOM 805 N N . ASP A 1 103 ? -6.697 12.744 -5.236 1.00 90.12 103 ASP A N 1
ATOM 806 C CA . ASP A 1 103 ? -7.556 13.516 -4.344 1.00 90.12 103 ASP A CA 1
ATOM 807 C C . ASP A 1 103 ? -8.370 12.590 -3.433 1.00 90.12 103 ASP A C 1
ATOM 809 O O . ASP A 1 103 ? -8.353 12.779 -2.218 1.00 90.12 103 ASP A O 1
ATOM 813 N N . LYS A 1 104 ? -8.958 11.517 -3.986 1.00 91.88 104 LYS A N 1
ATOM 814 C CA . LYS A 1 104 ? -9.687 10.498 -3.210 1.00 91.88 104 LYS A CA 1
ATOM 815 C C . LYS A 1 104 ? -8.795 9.798 -2.180 1.00 91.88 104 LYS A C 1
ATOM 817 O O . LYS A 1 104 ? -9.187 9.609 -1.033 1.00 91.88 104 LYS A O 1
ATOM 822 N N . VAL A 1 105 ? -7.574 9.409 -2.560 1.00 91.75 105 VAL A N 1
ATOM 823 C CA . VAL A 1 105 ? -6.630 8.787 -1.613 1.00 91.75 105 VAL A CA 1
ATOM 824 C C . VAL A 1 105 ? -6.137 9.804 -0.583 1.00 91.75 105 VAL A C 1
ATOM 826 O O . VAL A 1 105 ? -5.985 9.459 0.583 1.00 91.75 105 VAL A O 1
ATOM 829 N N . ALA A 1 106 ? -5.888 11.047 -0.984 1.00 89.44 106 ALA A N 1
ATOM 830 C CA . ALA A 1 106 ? -5.409 12.089 -0.089 1.00 89.44 106 ALA A CA 1
ATOM 831 C C . ALA A 1 106 ? -6.462 12.504 0.940 1.00 89.44 106 ALA A C 1
ATOM 833 O O . ALA A 1 106 ? -6.098 12.850 2.057 1.00 89.44 106 ALA A O 1
ATOM 834 N N . GLU A 1 107 ? -7.745 12.471 0.580 1.00 89.81 107 GLU A N 1
ATOM 835 C CA . GLU A 1 107 ? -8.847 12.674 1.519 1.00 89.81 107 GLU A CA 1
ATOM 836 C C . GLU A 1 107 ? -8.800 11.639 2.642 1.00 89.81 107 GLU A C 1
ATOM 838 O O . GLU A 1 107 ? -8.732 12.028 3.806 1.00 89.81 107 GLU A O 1
ATOM 843 N N . LEU A 1 108 ? -8.695 10.349 2.293 1.00 89.38 108 LEU A N 1
ATOM 844 C CA . LEU A 1 108 ? -8.491 9.295 3.283 1.00 89.38 108 LEU A CA 1
ATOM 845 C C . LEU A 1 108 ? -7.238 9.571 4.117 1.00 89.38 108 LEU A C 1
ATOM 847 O O . LEU A 1 108 ? -7.341 9.635 5.327 1.00 89.38 108 LEU A O 1
ATOM 851 N N . MET A 1 109 ? -6.071 9.786 3.501 1.00 88.31 109 MET A N 1
ATOM 852 C CA . MET A 1 109 ? -4.787 9.916 4.220 1.00 88.31 109 MET A CA 1
ATOM 853 C C . MET A 1 109 ? -4.680 11.167 5.113 1.00 88.31 109 MET A C 1
ATOM 855 O O . MET A 1 109 ? -3.730 11.276 5.888 1.00 88.31 109 MET A O 1
ATOM 859 N N . ARG A 1 110 ? -5.608 12.124 4.994 1.00 86.94 110 ARG A N 1
ATOM 860 C CA . ARG A 1 110 ? -5.706 13.299 5.877 1.00 86.94 110 ARG A CA 1
ATOM 861 C C . ARG A 1 110 ? -6.691 13.109 7.028 1.00 86.94 110 ARG A C 1
ATOM 863 O O . ARG A 1 110 ? -6.748 13.989 7.890 1.00 86.94 110 ARG A O 1
ATOM 870 N N . ASP A 1 111 ? -7.449 12.016 7.038 1.00 87.50 111 ASP A N 1
ATOM 871 C CA . ASP A 1 111 ? -8.280 11.626 8.169 1.00 87.50 111 ASP A CA 1
ATOM 872 C C . ASP A 1 111 ? -7.389 11.484 9.414 1.00 87.50 111 ASP A C 1
ATOM 874 O O . ASP A 1 111 ? -6.300 10.921 9.352 1.00 87.50 111 ASP A O 1
ATOM 878 N N . LYS A 1 112 ? -7.802 12.077 10.534 1.00 82.06 112 LYS A N 1
ATOM 879 C CA . LYS A 1 112 ? -7.034 12.061 11.793 1.00 82.06 112 LYS A CA 1
ATOM 880 C C . LYS A 1 112 ? -7.709 11.244 12.885 1.00 82.06 112 LYS A C 1
ATOM 882 O O . LYS A 1 112 ? -7.189 11.178 13.991 1.00 82.06 112 LYS A O 1
ATOM 887 N N . THR A 1 113 ? -8.883 10.699 12.592 1.00 84.31 113 THR A N 1
ATOM 888 C CA . THR A 1 113 ? -9.739 9.996 13.547 1.00 84.31 113 THR A CA 1
ATOM 889 C C . THR A 1 113 ? -9.810 8.510 13.238 1.00 84.31 113 THR A C 1
ATOM 891 O O . THR A 1 113 ? -9.872 7.706 14.154 1.00 84.31 113 THR A O 1
ATOM 894 N N . HIS A 1 114 ? -9.756 8.118 11.963 1.00 93.69 114 HIS A N 1
ATOM 895 C CA . HIS A 1 114 ? -9.921 6.718 11.555 1.00 93.69 114 HIS A CA 1
ATOM 896 C C . HIS A 1 114 ? -8.619 6.049 11.115 1.00 93.69 114 HIS A C 1
ATOM 898 O O . HIS A 1 114 ? -8.607 4.851 10.821 1.00 93.69 114 HIS A O 1
ATOM 904 N N . LEU A 1 115 ? -7.514 6.792 11.090 1.00 94.00 115 LEU A N 1
ATOM 905 C CA . LEU A 1 115 ? -6.200 6.255 10.776 1.00 94.00 115 LEU A CA 1
ATOM 906 C C . LEU A 1 115 ? -5.111 6.840 11.663 1.00 94.00 115 LEU A C 1
ATOM 908 O O . LEU A 1 115 ? -5.210 7.965 12.151 1.00 94.00 115 LEU A O 1
ATOM 912 N N . LEU A 1 116 ? -4.039 6.069 11.790 1.00 94.81 116 LEU A N 1
ATOM 913 C CA . LEU A 1 116 ? -2.798 6.485 12.421 1.00 94.81 116 LEU A CA 1
ATOM 914 C C . LEU A 1 116 ? -1.650 6.124 11.479 1.00 94.81 116 LEU A C 1
ATOM 916 O O . LEU A 1 116 ? -1.684 5.083 10.821 1.00 94.81 116 LEU A O 1
ATOM 920 N N . SER A 1 117 ? -0.647 6.989 11.342 1.00 93.62 117 SER A N 1
ATOM 921 C CA . SER A 1 117 ? 0.564 6.627 10.598 1.00 93.62 117 SER A CA 1
ATOM 922 C C . SER A 1 117 ? 1.537 5.868 11.492 1.00 93.62 117 SER A C 1
ATOM 924 O O . SER A 1 117 ? 1.514 6.031 12.711 1.00 93.62 117 SER A O 1
ATOM 926 N N . PHE A 1 118 ? 2.444 5.089 10.900 1.00 93.94 118 PHE A N 1
ATOM 927 C CA . PHE A 1 118 ? 3.525 4.443 11.657 1.00 93.94 118 PHE A CA 1
ATOM 928 C C . PHE A 1 118 ? 4.357 5.441 12.479 1.00 93.94 118 PHE A C 1
ATOM 930 O O . PHE A 1 118 ? 4.667 5.175 13.639 1.00 93.94 118 PHE A O 1
ATOM 937 N N . ASP A 1 119 ? 4.680 6.607 11.908 1.00 92.69 119 ASP A N 1
ATOM 938 C CA . ASP A 1 119 ? 5.402 7.667 12.618 1.00 92.69 119 ASP A CA 1
ATOM 939 C C . ASP A 1 119 ? 4.603 8.223 13.803 1.00 92.69 119 ASP A C 1
ATOM 941 O O . ASP A 1 119 ? 5.175 8.501 14.855 1.00 92.69 119 ASP A O 1
ATOM 945 N N . ALA A 1 120 ? 3.287 8.399 13.640 1.00 92.62 120 ALA A N 1
ATOM 946 C CA . ALA A 1 120 ? 2.418 8.898 14.700 1.00 92.62 120 ALA A CA 1
ATOM 947 C C . ALA A 1 120 ? 2.246 7.862 15.816 1.00 92.62 120 ALA A C 1
ATOM 949 O O . ALA A 1 120 ? 2.363 8.224 16.982 1.00 92.62 120 ALA A O 1
ATOM 950 N N . ALA A 1 121 ? 2.066 6.587 15.460 1.00 93.81 121 ALA A N 1
ATOM 951 C CA . ALA A 1 121 ? 1.988 5.481 16.408 1.00 93.81 121 ALA A CA 1
ATOM 952 C C . ALA A 1 121 ? 3.250 5.387 17.274 1.00 93.81 121 ALA A C 1
ATOM 954 O O . ALA A 1 121 ? 3.164 5.259 18.487 1.00 93.81 121 ALA A O 1
ATOM 955 N N . ALA A 1 122 ? 4.433 5.509 16.667 1.00 93.81 122 ALA A N 1
ATOM 956 C CA . ALA A 1 122 ? 5.709 5.422 17.377 1.00 93.81 122 ALA A CA 1
ATOM 957 C C . ALA A 1 122 ? 6.076 6.691 18.172 1.00 93.81 122 ALA A C 1
ATOM 959 O O . ALA A 1 122 ? 7.056 6.701 18.924 1.00 93.81 122 ALA A O 1
ATOM 960 N N . LYS A 1 123 ? 5.352 7.799 17.991 1.00 93.06 123 LYS A N 1
ATOM 961 C CA . LYS A 1 123 ? 5.749 9.096 18.539 1.00 93.06 123 LYS A CA 1
ATOM 962 C C . LYS A 1 123 ? 5.662 9.099 20.066 1.00 93.06 123 LYS A C 1
ATOM 964 O O . LYS A 1 123 ? 4.582 9.061 20.636 1.00 93.06 123 LYS A O 1
ATOM 969 N N . GLY A 1 124 ? 6.813 9.249 20.721 1.00 90.38 124 GLY A N 1
ATOM 970 C CA . GLY A 1 124 ? 6.897 9.299 22.186 1.00 90.38 124 GLY A CA 1
ATOM 971 C C . GLY A 1 124 ? 6.821 7.930 22.867 1.00 90.38 124 GLY A C 1
ATOM 972 O O . GLY A 1 124 ? 6.838 7.878 24.092 1.00 90.38 124 GLY A O 1
ATOM 973 N N . GLN A 1 125 ? 6.784 6.848 22.087 1.00 91.19 125 GLN A N 1
ATOM 974 C CA . GLN A 1 125 ? 6.731 5.472 22.570 1.00 91.19 125 GLN A CA 1
ATOM 975 C C . GLN A 1 125 ? 8.141 4.868 22.658 1.00 91.19 125 GLN A C 1
ATOM 977 O O . GLN A 1 125 ? 9.053 5.269 21.929 1.00 91.19 125 GLN A O 1
ATOM 982 N N . ASP A 1 126 ? 8.333 3.886 23.543 1.00 92.31 126 ASP A N 1
ATOM 983 C CA . ASP A 1 126 ? 9.580 3.118 23.598 1.00 92.31 126 ASP A CA 1
ATOM 984 C C . ASP A 1 126 ? 9.579 2.024 22.525 1.00 92.31 126 ASP A C 1
ATOM 986 O O . ASP A 1 126 ? 9.023 0.940 22.698 1.00 92.31 126 ASP A O 1
ATOM 990 N N . THR A 1 127 ? 10.235 2.305 21.400 1.00 93.75 127 THR A N 1
ATOM 991 C CA . THR A 1 127 ? 10.373 1.350 20.295 1.00 93.75 127 THR A CA 1
ATOM 992 C C . THR A 1 127 ? 11.690 0.569 20.336 1.00 93.75 127 THR A C 1
ATOM 994 O O . THR A 1 127 ? 12.037 -0.073 19.347 1.00 93.75 127 THR A O 1
ATOM 997 N N . SER A 1 128 ? 12.460 0.625 21.430 1.00 93.25 128 SER A N 1
ATOM 998 C CA . SER A 1 128 ? 13.803 0.019 21.504 1.00 93.25 128 SER A CA 1
ATOM 999 C C . SER A 1 128 ? 13.804 -1.512 21.408 1.00 93.25 128 SER A C 1
ATOM 1001 O O . SER A 1 128 ? 14.796 -2.101 20.978 1.00 93.25 128 SER A O 1
ATOM 1003 N N . GLY A 1 129 ? 12.682 -2.154 21.750 1.00 92.31 129 GLY A N 1
ATOM 1004 C CA . GLY A 1 129 ? 12.470 -3.595 21.585 1.00 92.31 129 GLY A CA 1
ATOM 1005 C C . GLY A 1 129 ? 12.238 -4.043 20.137 1.00 92.31 129 GLY A C 1
ATOM 1006 O O . GLY A 1 129 ? 12.191 -5.242 19.870 1.00 92.31 129 GLY A O 1
ATOM 1007 N N . TYR A 1 130 ? 12.113 -3.102 19.199 1.00 91.94 130 TYR A N 1
ATOM 1008 C CA . TYR A 1 130 ? 11.805 -3.366 17.799 1.00 91.94 130 TYR A CA 1
ATOM 1009 C C . TYR A 1 130 ? 12.976 -2.965 16.907 1.00 91.94 130 TYR A C 1
ATOM 1011 O O . TYR A 1 130 ? 13.681 -1.988 17.153 1.00 91.94 130 TYR A O 1
ATOM 1019 N N . ARG A 1 131 ? 13.174 -3.702 15.811 1.00 90.19 131 ARG A N 1
ATOM 1020 C CA . ARG A 1 131 ? 14.240 -3.401 14.844 1.00 90.19 131 ARG A CA 1
ATOM 1021 C C . ARG A 1 131 ? 14.002 -2.074 14.114 1.00 90.19 131 ARG A C 1
ATOM 1023 O O . ARG A 1 131 ? 14.961 -1.420 13.712 1.00 90.19 131 ARG A O 1
ATOM 1030 N N . HIS A 1 132 ? 12.740 -1.697 13.920 1.00 90.44 132 HIS A N 1
ATOM 1031 C CA . HIS A 1 132 ? 12.326 -0.427 13.330 1.00 90.44 132 HIS A CA 1
ATOM 1032 C C . HIS A 1 132 ? 10.940 -0.024 13.851 1.00 90.44 132 HIS A C 1
ATOM 1034 O O . HIS A 1 132 ? 10.160 -0.885 14.257 1.00 90.44 132 HIS A O 1
ATOM 1040 N N . ILE A 1 133 ? 10.579 1.258 13.735 1.00 93.44 133 ILE A N 1
ATOM 1041 C CA . ILE A 1 133 ? 9.239 1.768 14.089 1.00 93.44 133 ILE A CA 1
ATOM 1042 C C . ILE A 1 133 ? 8.092 1.074 13.328 1.00 93.44 133 ILE A C 1
ATOM 1044 O O . ILE A 1 133 ? 6.961 1.054 13.799 1.00 93.44 133 ILE A O 1
ATOM 1048 N N . PHE A 1 134 ? 8.378 0.472 12.167 1.00 92.94 134 PHE A N 1
ATOM 1049 C CA . PHE A 1 134 ? 7.380 -0.269 11.392 1.00 92.94 134 PHE A CA 1
ATOM 1050 C C . PHE A 1 134 ? 7.027 -1.595 12.067 1.00 92.94 134 PHE A C 1
ATOM 1052 O O . PHE A 1 134 ? 5.869 -1.992 12.068 1.00 92.94 134 PHE A O 1
ATOM 1059 N N . ASP A 1 135 ? 8.008 -2.250 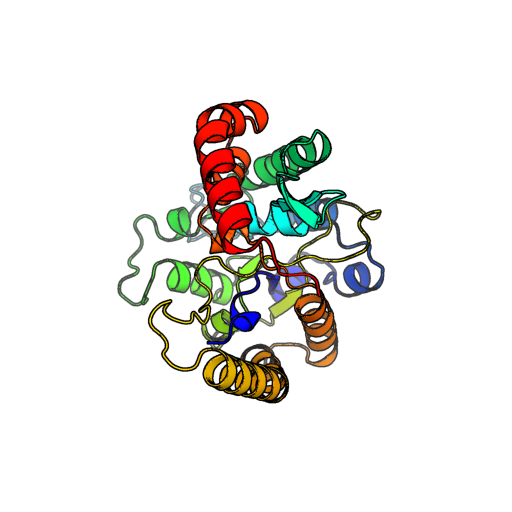12.691 1.00 93.81 135 ASP A N 1
ATOM 1060 C CA . ASP A 1 135 ? 7.781 -3.492 13.432 1.00 93.81 135 ASP A CA 1
ATOM 1061 C C . ASP A 1 135 ? 6.978 -3.199 14.716 1.00 93.81 135 ASP A C 1
ATOM 1063 O O . ASP A 1 135 ? 6.103 -3.983 15.067 1.00 93.81 135 ASP A O 1
ATOM 1067 N N . TYR A 1 136 ? 7.195 -2.032 15.343 1.00 94.69 136 TYR A N 1
ATOM 1068 C CA . TYR A 1 136 ? 6.358 -1.531 16.444 1.00 94.69 136 TYR A CA 1
ATOM 1069 C C . TYR A 1 136 ? 4.916 -1.253 15.997 1.00 94.69 136 TYR A C 1
ATOM 1071 O O . TYR A 1 136 ? 3.975 -1.761 16.586 1.00 94.69 136 TYR A O 1
ATOM 1079 N N . GLY A 1 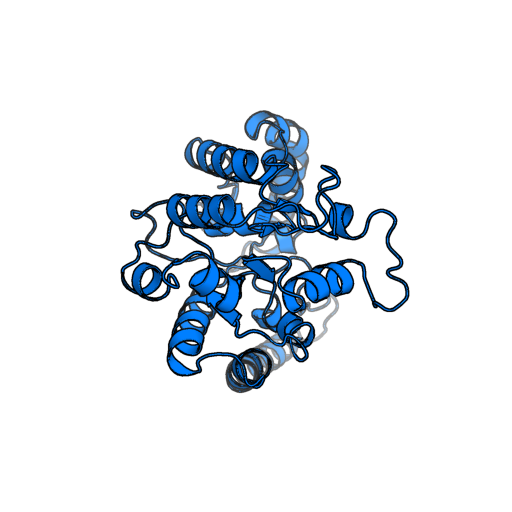137 ? 4.698 -0.498 14.915 1.00 95.06 137 GLY A N 1
ATOM 1080 C CA . GLY A 1 137 ? 3.326 -0.259 14.450 1.00 95.06 137 GLY A CA 1
ATOM 1081 C C . GLY A 1 137 ? 2.597 -1.558 14.078 1.00 95.06 137 GLY A C 1
ATOM 1082 O O . GLY A 1 137 ? 1.413 -1.716 14.357 1.00 95.06 137 GLY A O 1
ATOM 1083 N N . ARG A 1 138 ? 3.307 -2.532 13.494 1.00 95.00 138 ARG A N 1
ATOM 1084 C CA . ARG A 1 138 ? 2.739 -3.851 13.170 1.00 95.00 138 ARG A CA 1
ATOM 1085 C C . ARG A 1 138 ? 2.375 -4.667 14.406 1.00 95.00 138 ARG A C 1
ATOM 1087 O O . ARG A 1 138 ? 1.416 -5.432 14.323 1.00 95.00 138 ARG A O 1
ATOM 1094 N N . SER A 1 139 ? 3.081 -4.515 15.528 1.00 94.62 139 SER A N 1
ATOM 1095 C CA . SER A 1 139 ? 2.673 -5.189 16.764 1.00 94.62 139 SER A CA 1
ATOM 1096 C C . SER A 1 139 ? 1.364 -4.627 17.312 1.00 94.62 139 SER A C 1
ATOM 1098 O O . SER A 1 139 ? 0.543 -5.404 17.779 1.00 94.62 139 SER A O 1
ATOM 1100 N N . LEU A 1 140 ? 1.078 -3.334 17.122 1.00 95.56 140 LEU A N 1
ATOM 1101 C CA . LEU A 1 140 ? -0.232 -2.770 17.471 1.00 95.56 140 LEU A CA 1
ATOM 1102 C C . LEU A 1 140 ? -1.374 -3.405 16.654 1.00 95.56 140 LEU A C 1
ATOM 1104 O O . LEU A 1 140 ? -2.451 -3.668 17.185 1.00 95.56 140 LEU A O 1
ATOM 1108 N N . PHE A 1 141 ? -1.153 -3.717 15.369 1.00 96.19 141 PHE A N 1
ATOM 1109 C CA . PHE A 1 141 ? -2.122 -4.508 14.590 1.00 96.19 141 PHE A CA 1
ATOM 1110 C C . PHE A 1 141 ? -2.302 -5.917 15.181 1.00 96.19 141 PHE A C 1
ATOM 1112 O O . PHE A 1 141 ? -3.434 -6.386 15.297 1.00 96.19 141 PHE A O 1
ATOM 1119 N N . ALA A 1 142 ? -1.211 -6.562 15.612 1.00 94.44 142 ALA A N 1
ATOM 1120 C CA . ALA A 1 142 ? -1.257 -7.858 16.294 1.00 94.44 142 ALA A CA 1
ATOM 1121 C C . ALA A 1 142 ? -1.960 -7.814 17.672 1.00 94.44 142 ALA A C 1
ATOM 1123 O O . ALA A 1 142 ? -2.370 -8.856 18.189 1.00 94.44 142 ALA A O 1
ATOM 1124 N N . GLU A 1 143 ? -2.113 -6.622 18.248 1.00 94.88 143 GLU A N 1
ATOM 1125 C CA . GLU A 1 143 ? -2.807 -6.336 19.509 1.00 94.88 143 GLU A CA 1
ATOM 1126 C C . GLU A 1 143 ? -4.237 -5.791 19.301 1.00 94.88 143 GLU A C 1
ATOM 1128 O O . GLU A 1 143 ? -4.856 -5.297 20.238 1.00 94.88 143 GLU A O 1
ATOM 1133 N N . ASP A 1 144 ? -4.797 -5.906 18.091 1.00 95.62 144 ASP A N 1
ATOM 1134 C CA . ASP A 1 144 ? -6.174 -5.504 17.754 1.00 95.62 144 ASP A CA 1
ATOM 1135 C C . ASP A 1 144 ? -6.458 -3.985 17.813 1.00 95.62 144 ASP A C 1
ATOM 1137 O O . ASP A 1 144 ? -7.615 -3.556 17.916 1.00 95.62 144 ASP A O 1
ATOM 1141 N N . HIS A 1 145 ? -5.423 -3.148 17.674 1.00 96.38 145 HIS A N 1
ATOM 1142 C CA . HIS A 1 145 ? -5.576 -1.688 17.562 1.00 96.38 145 HIS A CA 1
ATOM 1143 C C . HIS A 1 145 ? -6.007 -1.227 16.160 1.00 96.38 145 HIS A C 1
ATOM 1145 O O . HIS A 1 145 ? -6.450 -0.095 15.984 1.00 96.38 145 HIS A O 1
ATOM 1151 N N . PHE A 1 146 ? -5.896 -2.081 15.140 1.00 97.75 146 PHE A N 1
ATOM 1152 C CA . PHE A 1 146 ? -6.153 -1.696 13.752 1.00 97.75 146 PHE A CA 1
ATOM 1153 C C . PHE A 1 146 ? -6.991 -2.735 13.012 1.00 97.75 146 PHE A C 1
ATOM 1155 O O . PHE A 1 146 ? -6.691 -3.928 13.065 1.00 97.75 146 PHE A O 1
ATOM 1162 N N . LEU A 1 147 ? -8.006 -2.281 12.267 1.00 97.88 147 LEU A N 1
ATOM 1163 C CA . LEU A 1 147 ? -8.757 -3.153 11.357 1.00 97.88 147 LEU A CA 1
ATOM 1164 C C . LEU A 1 147 ? -7.929 -3.541 10.136 1.00 97.88 147 LEU A C 1
ATOM 1166 O O . LEU A 1 147 ? -7.926 -4.711 9.776 1.00 97.88 147 LEU A O 1
ATOM 1170 N N . PHE A 1 148 ? -7.228 -2.595 9.513 1.00 97.94 148 PHE A N 1
ATOM 1171 C CA . PHE A 1 148 ? -6.396 -2.839 8.339 1.00 97.94 148 PHE A CA 1
ATOM 1172 C C . PHE A 1 148 ? -4.957 -2.372 8.543 1.00 97.94 148 PHE A C 1
ATOM 1174 O O . PHE A 1 148 ? -4.692 -1.330 9.147 1.00 97.94 148 PHE A O 1
ATOM 1181 N N . VAL A 1 149 ? -4.027 -3.095 7.922 1.00 96.75 149 VAL A N 1
ATOM 1182 C CA . VAL A 1 149 ? -2.656 -2.632 7.690 1.00 96.75 149 VAL A CA 1
ATOM 1183 C C . VAL A 1 149 ? -2.198 -3.059 6.298 1.00 96.75 149 VAL A C 1
ATOM 1185 O O . VAL A 1 149 ? -2.447 -4.185 5.865 1.00 96.75 149 VAL A O 1
ATOM 1188 N N . GLN A 1 150 ? -1.533 -2.157 5.576 1.00 93.88 150 GLN A N 1
ATOM 1189 C CA . GLN A 1 150 ? -0.959 -2.471 4.269 1.00 93.88 150 GLN A CA 1
ATOM 1190 C C . GLN A 1 150 ? 0.506 -2.895 4.424 1.00 93.88 150 GLN A C 1
ATOM 1192 O O . GLN A 1 150 ? 1.312 -2.125 4.934 1.00 93.88 150 GLN A O 1
ATOM 1197 N N . ASN A 1 151 ? 0.852 -4.106 3.988 1.00 92.06 151 ASN A N 1
ATOM 1198 C CA . ASN A 1 151 ? 2.178 -4.704 4.178 1.00 92.06 151 ASN A CA 1
ATOM 1199 C C . ASN A 1 151 ? 2.537 -5.668 3.037 1.00 92.06 151 ASN A C 1
ATOM 1201 O O . ASN A 1 151 ? 1.728 -5.912 2.140 1.00 92.06 151 ASN A O 1
ATOM 1205 N N . GLY A 1 152 ? 3.767 -6.187 3.051 1.00 89.44 152 GLY A N 1
ATOM 1206 C CA . GLY A 1 152 ? 4.190 -7.291 2.194 1.00 89.44 152 GLY A CA 1
ATOM 1207 C C . GLY A 1 152 ? 3.971 -8.663 2.834 1.00 89.44 152 GLY A C 1
ATOM 1208 O O . GLY A 1 152 ? 3.685 -8.792 4.025 1.00 89.44 152 GLY A O 1
ATOM 1209 N N . ALA A 1 153 ? 4.165 -9.722 2.050 1.00 86.94 153 ALA A N 1
ATOM 1210 C CA . ALA A 1 153 ? 4.113 -11.100 2.549 1.00 86.94 153 ALA A CA 1
ATOM 1211 C C . ALA A 1 153 ? 5.186 -11.390 3.609 1.00 86.94 153 ALA A C 1
ATOM 1213 O O . ALA A 1 153 ? 4.937 -12.143 4.543 1.00 86.94 153 ALA A O 1
ATOM 1214 N N . GLY A 1 154 ? 6.365 -10.761 3.503 1.00 83.50 154 GLY A N 1
ATOM 1215 C CA . GLY A 1 154 ? 7.443 -10.934 4.484 1.00 83.50 154 GLY A CA 1
ATOM 1216 C C . GLY A 1 154 ? 7.127 -10.373 5.876 1.00 83.50 154 GLY A C 1
ATOM 1217 O O . GLY A 1 154 ? 7.732 -10.803 6.857 1.00 83.50 154 GLY A O 1
ATOM 1218 N N . ASP A 1 155 ? 6.172 -9.446 5.968 1.00 87.75 155 ASP A N 1
ATOM 1219 C CA . ASP A 1 155 ? 5.775 -8.811 7.227 1.00 87.75 155 ASP A CA 1
ATOM 1220 C C . ASP A 1 155 ? 4.799 -9.677 8.042 1.00 87.75 155 ASP A C 1
ATOM 1222 O O . ASP A 1 155 ? 4.538 -9.362 9.201 1.00 87.75 155 ASP A O 1
ATOM 1226 N N . ALA A 1 156 ? 4.310 -10.800 7.492 1.00 87.12 156 ALA A N 1
ATOM 1227 C CA . ALA A 1 156 ? 3.478 -11.762 8.225 1.00 87.12 156 ALA A CA 1
ATOM 1228 C C . ALA A 1 156 ? 4.169 -12.290 9.501 1.00 87.12 156 ALA A C 1
ATOM 1230 O O . ALA A 1 156 ? 3.510 -12.619 10.486 1.00 87.12 156 ALA A O 1
ATOM 1231 N N . ASN A 1 157 ? 5.508 -12.275 9.528 1.00 84.62 157 ASN A N 1
ATOM 1232 C CA . ASN A 1 157 ? 6.320 -12.601 10.703 1.00 84.62 157 ASN A CA 1
ATOM 1233 C C . ASN A 1 157 ? 6.067 -11.672 11.907 1.00 84.62 157 ASN A C 1
ATOM 1235 O O . ASN A 1 157 ? 6.391 -12.035 13.034 1.00 84.62 157 ASN A O 1
ATOM 1239 N N . CYS A 1 158 ? 5.509 -10.477 11.700 1.00 88.75 158 CYS A N 1
ATOM 1240 C CA . CYS A 1 158 ? 5.120 -9.581 12.789 1.00 88.75 158 CYS A CA 1
ATOM 1241 C C . CYS A 1 158 ? 3.783 -9.983 13.435 1.00 88.75 158 CYS A C 1
ATOM 1243 O O . CYS A 1 158 ? 3.439 -9.451 14.485 1.00 88.75 158 CYS A O 1
ATOM 1245 N N . PHE A 1 159 ? 3.032 -10.914 12.834 1.00 89.75 159 PHE A N 1
ATOM 1246 C CA . PHE A 1 159 ? 1.686 -11.307 13.271 1.00 89.75 159 PHE A CA 1
ATOM 1247 C C . PHE A 1 159 ? 1.627 -12.722 13.856 1.00 89.75 159 PHE A C 1
ATOM 1249 O O . PHE A 1 159 ? 0.548 -13.242 14.125 1.00 89.75 159 PHE A O 1
ATOM 1256 N N . VAL A 1 160 ? 2.777 -13.364 14.075 1.00 85.06 160 VAL A N 1
ATOM 1257 C CA . VAL A 1 160 ? 2.859 -14.741 14.602 1.00 85.06 160 VAL A CA 1
ATOM 1258 C C . VAL A 1 160 ? 2.176 -14.864 15.968 1.00 85.06 160 VAL A C 1
ATOM 1260 O O . VAL A 1 160 ? 1.439 -15.823 16.228 1.00 85.06 160 VAL A O 1
ATOM 1263 N N . ASP A 1 161 ? 2.369 -13.849 16.810 1.00 85.94 161 ASP A N 1
ATOM 1264 C CA . ASP A 1 161 ? 1.840 -13.794 18.172 1.00 85.94 161 ASP A CA 1
ATOM 1265 C C . ASP A 1 161 ? 0.453 -13.134 18.269 1.00 85.94 161 ASP A C 1
ATOM 1267 O O . ASP A 1 161 ? -0.164 -13.183 19.337 1.00 85.94 161 ASP A O 1
ATOM 1271 N N . MET A 1 162 ? -0.076 -12.585 17.163 1.00 90.69 162 MET A N 1
ATOM 1272 C CA . MET A 1 162 ? -1.403 -11.957 17.114 1.00 90.69 162 MET A CA 1
ATOM 1273 C C . MET A 1 162 ? -2.460 -12.944 17.578 1.00 90.69 162 MET A C 1
ATOM 1275 O O . MET A 1 162 ? -2.601 -13.989 16.964 1.00 90.69 162 MET A O 1
ATOM 1279 N N . ARG A 1 163 ? -3.209 -12.657 18.647 1.00 90.25 163 ARG A N 1
ATOM 1280 C CA . ARG A 1 163 ? -4.163 -13.635 19.205 1.00 90.25 163 ARG A CA 1
ATOM 1281 C C . ARG A 1 163 ? -5.401 -13.826 18.336 1.00 90.25 163 ARG A C 1
ATOM 1283 O O . ARG A 1 163 ? -5.879 -14.955 18.208 1.00 90.25 163 ARG A O 1
ATOM 1290 N N . SER A 1 164 ? -5.882 -12.739 17.761 1.00 91.69 164 SER A N 1
ATOM 1291 C CA . SER A 1 164 ? -7.048 -12.717 16.893 1.00 91.69 164 SER A CA 1
ATOM 1292 C C . SER A 1 164 ? -6.750 -13.329 15.527 1.00 91.69 164 SER A C 1
ATOM 1294 O O . SER A 1 164 ? -5.600 -13.403 15.087 1.00 91.69 164 SER A O 1
ATOM 1296 N N . GLU A 1 165 ? -7.796 -13.803 14.856 1.00 90.81 165 GLU A N 1
ATOM 1297 C CA . GLU A 1 165 ? -7.681 -14.202 13.459 1.00 90.81 165 GLU A CA 1
ATOM 1298 C C . GLU A 1 165 ? -7.548 -12.965 12.575 1.00 90.81 165 GLU A C 1
ATOM 1300 O O . GLU A 1 165 ? -8.180 -11.928 12.803 1.00 90.81 165 GLU A O 1
ATOM 1305 N N . TYR A 1 166 ? -6.742 -13.092 11.531 1.00 93.06 166 TYR A N 1
ATOM 1306 C CA . TYR A 1 166 ? -6.621 -12.078 10.499 1.00 93.06 166 TYR A CA 1
ATOM 1307 C C . TYR A 1 166 ? -6.849 -12.716 9.132 1.00 93.06 166 TYR A C 1
ATOM 1309 O O . TYR A 1 166 ? -6.999 -13.932 8.999 1.00 93.06 166 TYR A O 1
ATOM 1317 N N . GLY A 1 167 ? -6.971 -11.887 8.111 1.00 92.75 167 GLY A N 1
ATOM 1318 C CA . GLY A 1 167 ? -7.091 -12.314 6.729 1.00 92.75 167 GLY A CA 1
ATOM 1319 C C . GLY A 1 167 ? -6.299 -11.412 5.806 1.00 92.75 167 GLY A C 1
ATOM 1320 O O . GLY A 1 167 ? -5.727 -10.405 6.232 1.00 92.75 167 GLY A O 1
ATOM 1321 N N . ILE A 1 168 ? -6.281 -11.780 4.533 1.00 94.12 168 ILE A N 1
ATOM 1322 C CA . ILE A 1 168 ? -5.556 -11.077 3.481 1.00 94.12 168 ILE A CA 1
ATOM 1323 C C . ILE A 1 168 ? -6.535 -10.621 2.418 1.00 94.12 168 ILE A C 1
ATOM 1325 O O . ILE A 1 168 ? -7.481 -11.325 2.091 1.00 94.12 168 ILE A O 1
ATOM 1329 N N . LEU A 1 169 ? -6.306 -9.433 1.871 1.00 96.50 169 LEU A N 1
ATOM 1330 C CA . LEU A 1 169 ? -7.106 -8.879 0.790 1.00 96.50 169 LEU A CA 1
ATOM 1331 C C . LEU A 1 169 ? -6.211 -8.183 -0.233 1.00 96.50 169 LEU A C 1
ATOM 1333 O O . LEU A 1 169 ? -5.196 -7.571 0.130 1.00 96.50 169 LEU A O 1
ATOM 1337 N N . PRO A 1 170 ? -6.607 -8.185 -1.516 1.00 96.94 170 PRO A N 1
ATOM 1338 C CA . PRO A 1 170 ? -5.984 -7.307 -2.477 1.00 96.94 170 PRO A CA 1
ATOM 1339 C C . PRO A 1 170 ? -6.245 -5.830 -2.132 1.00 96.94 170 PRO A C 1
ATOM 1341 O O . PRO A 1 170 ? -7.158 -5.477 -1.377 1.00 96.94 170 PRO A O 1
ATOM 1344 N N . ASN A 1 171 ? -5.460 -4.932 -2.733 1.00 97.12 171 ASN A N 1
ATOM 1345 C CA . ASN A 1 171 ? -5.718 -3.502 -2.633 1.00 97.12 171 ASN A CA 1
ATOM 1346 C C . ASN A 1 171 ? -7.079 -3.213 -3.273 1.00 97.12 171 ASN A C 1
ATOM 1348 O O . ASN A 1 171 ? -7.337 -3.734 -4.354 1.00 97.12 171 ASN A O 1
ATOM 1352 N N . PRO A 1 172 ? -7.932 -2.375 -2.669 1.00 97.38 172 PRO A N 1
ATOM 1353 C CA . PRO A 1 172 ? -9.231 -2.055 -3.245 1.00 97.38 172 PRO A CA 1
ATOM 1354 C C . PRO A 1 172 ? -9.081 -1.338 -4.590 1.00 97.38 172 PRO A C 1
ATOM 1356 O O . PRO A 1 172 ? -8.186 -0.504 -4.764 1.00 97.38 172 PRO A O 1
ATOM 1359 N N . LYS A 1 173 ? -9.994 -1.637 -5.518 1.00 97.88 173 LYS A N 1
ATOM 1360 C CA . LYS A 1 173 ? -10.105 -0.949 -6.812 1.00 97.88 173 LYS A CA 1
ATOM 1361 C C . LYS A 1 173 ? -10.518 0.507 -6.626 1.00 97.88 173 LYS A C 1
ATOM 1363 O O . LYS A 1 173 ? -11.147 0.846 -5.627 1.00 97.88 173 LYS A O 1
ATOM 1368 N N . TYR A 1 174 ? -10.249 1.367 -7.606 1.00 97.25 174 TYR A N 1
ATOM 1369 C CA . TYR A 1 174 ? -10.788 2.731 -7.579 1.00 97.25 174 TYR A CA 1
ATOM 1370 C C . TYR A 1 174 ? -12.329 2.747 -7.555 1.00 97.25 174 TYR A C 1
ATOM 1372 O O . TYR A 1 174 ? -12.932 3.425 -6.719 1.00 97.25 174 TYR A O 1
ATOM 1380 N N . ASP A 1 175 ? -12.928 1.955 -8.445 1.00 97.19 175 ASP A N 1
ATOM 1381 C CA . ASP A 1 175 ? -14.361 1.743 -8.643 1.00 97.19 175 ASP A CA 1
ATOM 1382 C C . ASP A 1 175 ? -14.609 0.329 -9.221 1.00 97.19 175 ASP A C 1
ATOM 1384 O O . ASP A 1 175 ? -13.680 -0.470 -9.361 1.00 97.19 175 ASP A O 1
ATOM 1388 N N . THR A 1 176 ? -15.860 -0.001 -9.549 1.00 97.69 176 THR A N 1
ATOM 1389 C CA . THR A 1 176 ? -16.229 -1.304 -10.129 1.00 97.69 176 THR A CA 1
ATOM 1390 C C . THR A 1 176 ? -15.871 -1.453 -11.613 1.00 97.69 176 THR A C 1
ATOM 1392 O O . THR A 1 176 ? -15.933 -2.568 -12.130 1.00 97.69 176 THR A O 1
ATOM 1395 N N . TYR A 1 177 ? -15.485 -0.373 -12.304 1.00 97.12 177 TYR A N 1
ATOM 1396 C CA . TYR A 1 177 ? -15.071 -0.409 -13.712 1.00 97.12 177 TYR A CA 1
ATOM 1397 C C . TYR A 1 177 ? -13.608 -0.821 -13.874 1.00 97.12 177 TYR A C 1
ATOM 1399 O O . TYR A 1 177 ? -13.226 -1.344 -14.919 1.00 97.12 177 TYR A O 1
ATOM 1407 N N . GLN A 1 178 ? -12.779 -0.611 -12.850 1.00 97.06 178 GLN A N 1
ATOM 1408 C CA . GLN A 1 178 ? -11.420 -1.138 -12.835 1.00 97.06 178 GLN A CA 1
ATOM 1409 C C . GLN A 1 178 ? -11.446 -2.677 -12.867 1.00 97.06 178 GLN A C 1
ATOM 1411 O O . GLN A 1 178 ? -11.953 -3.332 -11.957 1.00 97.06 178 GLN A O 1
ATOM 1416 N N . GLU A 1 179 ? -10.858 -3.280 -13.899 1.00 95.56 179 GLU A N 1
ATOM 1417 C CA . GLU A 1 179 ? -10.933 -4.732 -14.110 1.00 95.56 179 GLU A CA 1
ATOM 1418 C C . GLU A 1 179 ? -10.118 -5.519 -13.076 1.00 95.56 179 GLU A C 1
ATOM 1420 O O . GLU A 1 179 ? -10.619 -6.458 -12.453 1.00 95.56 179 GLU A O 1
ATOM 1425 N N . ARG A 1 180 ? -8.864 -5.107 -12.858 1.00 95.75 180 ARG A N 1
ATOM 1426 C CA . ARG A 1 180 ? -7.880 -5.844 -12.055 1.00 95.75 180 ARG A CA 1
ATOM 1427 C C . ARG A 1 180 ? -7.601 -5.153 -10.726 1.00 95.75 180 ARG A C 1
ATOM 1429 O O . ARG A 1 180 ? -7.645 -3.929 -10.628 1.00 95.75 180 ARG A O 1
ATOM 1436 N N . TYR A 1 181 ? -7.268 -5.941 -9.715 1.00 96.94 181 TYR A N 1
ATOM 1437 C CA . TYR A 1 181 ? -6.565 -5.447 -8.531 1.00 96.94 181 TYR A CA 1
ATOM 1438 C C . TYR A 1 181 ? -5.108 -5.153 -8.908 1.00 96.94 181 TYR A C 1
ATOM 1440 O O . TYR A 1 181 ? -4.624 -5.740 -9.867 1.00 96.94 181 TYR A O 1
ATOM 1448 N N . TRP A 1 182 ? -4.430 -4.219 -8.236 1.00 96.25 182 TRP A N 1
ATOM 1449 C CA . TRP A 1 182 ? -3.039 -3.872 -8.554 1.00 96.25 182 TRP A CA 1
ATOM 1450 C C . TRP A 1 182 ? -2.193 -3.689 -7.296 1.00 96.25 182 TRP A C 1
ATOM 1452 O O . TRP A 1 182 ? -2.634 -3.105 -6.301 1.00 96.25 182 TRP A O 1
ATOM 1462 N N . HIS A 1 183 ? -0.944 -4.152 -7.368 1.00 94.06 183 HIS A N 1
ATOM 1463 C CA . HIS A 1 183 ? -0.005 -4.125 -6.248 1.00 94.06 183 HIS A CA 1
ATOM 1464 C C . HIS A 1 183 ? 1.356 -3.612 -6.682 1.00 94.06 183 HIS A C 1
ATOM 1466 O O . HIS A 1 183 ? 2.085 -4.295 -7.396 1.00 94.06 183 HIS A O 1
ATOM 1472 N N . LEU A 1 184 ? 1.731 -2.419 -6.228 1.00 91.38 184 LEU A N 1
ATOM 1473 C CA . LEU A 1 184 ? 3.085 -1.928 -6.448 1.00 91.38 184 LEU A CA 1
ATOM 1474 C C . LEU A 1 184 ? 4.065 -2.706 -5.567 1.00 91.38 184 LEU A C 1
ATOM 1476 O O . LEU A 1 184 ? 3.889 -2.796 -4.349 1.00 91.38 184 LEU A O 1
ATOM 1480 N N . VAL A 1 185 ? 5.104 -3.246 -6.199 1.00 88.62 185 VAL A N 1
ATOM 1481 C CA . VAL A 1 185 ? 6.258 -3.808 -5.495 1.00 88.62 185 VAL A CA 1
ATOM 1482 C C . VAL A 1 185 ? 7.079 -2.677 -4.889 1.00 88.62 185 VAL A C 1
ATOM 1484 O O . VAL A 1 185 ? 7.338 -1.669 -5.551 1.00 88.62 185 VAL A O 1
ATOM 1487 N N . ASP A 1 186 ? 7.472 -2.847 -3.628 1.00 83.06 186 ASP A N 1
ATOM 1488 C CA . ASP A 1 186 ? 8.271 -1.874 -2.888 1.00 83.06 186 ASP A CA 1
ATOM 1489 C C . ASP A 1 186 ? 9.506 -1.396 -3.687 1.00 83.06 186 ASP A C 1
ATOM 1491 O O . ASP A 1 186 ? 10.243 -2.238 -4.215 1.00 83.06 186 ASP A O 1
ATOM 1495 N N . PRO A 1 187 ? 9.779 -0.074 -3.762 1.00 76.19 187 PRO A N 1
ATOM 1496 C CA . PRO A 1 187 ? 11.010 0.472 -4.352 1.00 76.19 187 PRO A CA 1
ATOM 1497 C C . PRO A 1 187 ? 12.307 -0.176 -3.858 1.00 76.19 187 PRO A C 1
ATOM 1499 O O . PRO A 1 187 ? 13.287 -0.225 -4.600 1.00 76.19 187 PRO A O 1
ATOM 1502 N N . PHE A 1 188 ? 12.334 -0.618 -2.604 1.00 75.81 188 PHE A N 1
ATOM 1503 C CA . PHE A 1 188 ? 13.495 -1.189 -1.932 1.00 75.81 188 PHE A CA 1
ATOM 1504 C C . PHE A 1 188 ? 13.579 -2.713 -2.073 1.00 75.81 188 PHE A C 1
ATOM 1506 O O . PHE A 1 188 ? 14.491 -3.330 -1.516 1.00 75.81 188 PHE A O 1
ATOM 1513 N N . ALA A 1 189 ? 12.669 -3.336 -2.829 1.00 77.12 189 ALA A N 1
ATOM 1514 C CA . ALA A 1 189 ? 12.778 -4.744 -3.170 1.00 77.12 189 ALA A CA 1
ATOM 1515 C C . ALA A 1 189 ? 14.109 -5.020 -3.892 1.00 77.12 189 ALA A C 1
ATOM 1517 O O . ALA A 1 189 ? 14.533 -4.271 -4.775 1.00 77.12 189 ALA A O 1
ATOM 1518 N N . CYS A 1 190 ? 14.781 -6.115 -3.526 1.00 71.81 190 CYS A N 1
ATOM 1519 C CA . CYS A 1 190 ? 16.059 -6.470 -4.135 1.00 71.81 190 CYS A CA 1
ATOM 1520 C C . CYS A 1 190 ? 15.898 -6.717 -5.641 1.00 71.81 190 CYS A C 1
ATOM 1522 O O . CYS A 1 190 ? 15.258 -7.682 -6.059 1.00 71.81 190 CYS A O 1
ATOM 1524 N N . ALA A 1 191 ? 16.549 -5.878 -6.445 1.00 73.31 191 ALA A N 1
ATOM 1525 C CA . ALA A 1 191 ? 16.714 -6.085 -7.874 1.00 73.31 191 ALA A CA 1
ATOM 1526 C C . ALA A 1 191 ? 18.110 -6.639 -8.170 1.00 73.31 191 ALA A C 1
ATOM 1528 O O . ALA A 1 191 ? 19.106 -6.243 -7.561 1.00 73.31 191 ALA A O 1
ATOM 1529 N N . TRP A 1 192 ? 18.185 -7.545 -9.140 1.00 76.31 192 TRP A N 1
ATOM 1530 C CA . TRP A 1 192 ? 19.457 -8.018 -9.668 1.00 76.31 192 TRP A CA 1
ATOM 1531 C C . TRP A 1 192 ? 19.940 -7.056 -10.749 1.00 76.31 192 TRP A C 1
ATOM 1533 O O . TRP A 1 192 ? 19.163 -6.635 -11.605 1.00 76.31 192 TRP A O 1
ATOM 1543 N N . ALA A 1 193 ? 21.230 -6.732 -10.733 1.00 79.31 193 ALA A N 1
ATOM 1544 C CA . ALA A 1 193 ? 21.849 -5.880 -11.738 1.00 79.31 193 ALA A CA 1
ATOM 1545 C C . ALA A 1 193 ? 23.160 -6.495 -12.228 1.00 79.31 193 ALA A C 1
ATOM 1547 O O . ALA A 1 193 ? 23.917 -7.084 -11.456 1.00 79.31 193 ALA A O 1
ATOM 1548 N N . MET A 1 194 ? 23.436 -6.317 -13.518 1.00 82.69 194 MET A N 1
ATOM 1549 C CA . MET A 1 194 ? 24.691 -6.719 -14.136 1.00 82.69 194 MET A CA 1
ATOM 1550 C C . MET A 1 194 ? 25.596 -5.490 -14.290 1.00 82.69 194 MET A C 1
ATOM 1552 O O . MET A 1 194 ? 25.168 -4.499 -14.890 1.00 82.69 194 MET A O 1
ATOM 1556 N N . PRO A 1 195 ? 26.837 -5.511 -13.770 1.00 85.50 195 PRO A N 1
ATOM 1557 C CA . PRO A 1 195 ? 27.792 -4.439 -14.019 1.00 85.50 195 PRO A CA 1
ATOM 1558 C C . PRO A 1 195 ? 28.079 -4.303 -15.516 1.00 85.50 195 PRO A C 1
ATOM 1560 O O . PRO A 1 195 ? 28.252 -5.301 -16.213 1.00 85.50 195 PRO A O 1
ATOM 1563 N N . SER A 1 196 ? 28.233 -3.071 -16.004 1.00 82.81 196 SER A N 1
ATOM 1564 C CA . SER A 1 196 ? 28.581 -2.814 -17.412 1.00 82.81 196 SER A CA 1
ATOM 1565 C C . SER A 1 196 ? 29.963 -3.345 -17.816 1.00 82.81 196 SER A C 1
ATOM 1567 O O . SER A 1 196 ? 30.270 -3.415 -19.000 1.00 82.81 196 SER A O 1
ATOM 1569 N N . SER A 1 197 ? 30.801 -3.711 -16.843 1.00 90.56 197 SER A N 1
ATOM 1570 C CA . SER A 1 197 ? 32.138 -4.280 -17.028 1.00 90.56 197 SER A CA 1
ATOM 1571 C C . SER A 1 197 ? 32.161 -5.811 -17.130 1.00 90.56 197 SER A C 1
ATOM 1573 O O . SER A 1 197 ? 33.245 -6.399 -17.179 1.00 90.56 197 SER A O 1
ATOM 1575 N N . VAL A 1 198 ? 30.998 -6.474 -17.130 1.00 93.00 198 VAL A N 1
ATOM 1576 C CA . VAL A 1 198 ? 30.905 -7.928 -17.312 1.00 93.00 198 VAL A CA 1
ATOM 1577 C C . VAL A 1 198 ? 31.587 -8.342 -18.621 1.00 93.00 198 VAL A C 1
ATOM 1579 O O . VAL A 1 198 ? 31.384 -7.736 -19.671 1.00 93.00 198 VAL A O 1
ATOM 1582 N N . LYS A 1 199 ? 32.436 -9.371 -18.564 1.00 94.31 199 LYS A N 1
ATOM 1583 C CA . LYS A 1 199 ? 33.198 -9.820 -19.742 1.00 94.31 199 LYS A CA 1
ATOM 1584 C C . LYS A 1 199 ? 32.364 -10.655 -20.712 1.00 94.31 199 LYS A C 1
ATOM 1586 O O . LYS A 1 199 ? 32.668 -10.683 -21.896 1.00 94.31 199 LYS A O 1
ATOM 1591 N N . ASP A 1 200 ? 31.357 -11.345 -20.187 1.00 95.12 200 ASP A N 1
ATOM 1592 C CA . ASP A 1 200 ? 30.495 -12.270 -20.921 1.00 95.12 200 ASP A CA 1
ATOM 1593 C C . ASP A 1 200 ? 29.031 -12.029 -20.502 1.00 95.12 200 ASP A C 1
ATOM 1595 O O . ASP A 1 200 ? 28.525 -12.688 -19.583 1.00 95.12 200 ASP A O 1
ATOM 1599 N N . PRO A 1 201 ? 28.381 -10.998 -21.077 1.00 90.38 201 PRO A N 1
ATOM 1600 C CA . PRO A 1 201 ? 27.019 -10.618 -20.712 1.00 90.38 201 PRO A CA 1
ATOM 1601 C C . PRO A 1 201 ? 25.997 -11.698 -21.074 1.00 90.38 201 PRO A C 1
ATOM 1603 O O . PRO A 1 201 ? 25.052 -11.893 -20.315 1.00 90.38 201 PRO A O 1
ATOM 1606 N N . ASP A 1 202 ? 26.204 -12.435 -22.166 1.00 92.00 202 ASP A N 1
ATOM 1607 C CA . ASP A 1 202 ? 25.273 -13.473 -22.620 1.00 92.00 202 ASP A CA 1
ATOM 1608 C C . ASP A 1 202 ? 25.246 -14.645 -21.639 1.00 92.00 202 ASP A C 1
ATOM 1610 O O . ASP A 1 202 ? 24.175 -15.092 -21.219 1.00 92.00 202 ASP A O 1
ATOM 1614 N N . ARG A 1 203 ? 26.419 -15.100 -21.179 1.00 92.44 203 ARG A N 1
ATOM 1615 C CA . ARG A 1 203 ? 26.491 -16.135 -20.143 1.00 92.44 203 ARG A CA 1
ATOM 1616 C C . ARG A 1 203 ? 25.886 -15.666 -18.827 1.00 92.44 203 ARG A C 1
ATOM 1618 O O . ARG A 1 203 ? 25.165 -16.427 -18.183 1.00 92.44 203 ARG A O 1
ATOM 1625 N N . ALA A 1 204 ? 26.179 -14.436 -18.409 1.00 92.12 204 ALA A N 1
ATOM 1626 C CA . ALA A 1 204 ? 25.612 -13.882 -17.186 1.00 92.12 204 ALA A CA 1
ATOM 1627 C C . ALA A 1 204 ? 24.079 -13.762 -17.284 1.00 92.12 204 ALA A C 1
ATOM 1629 O O . ALA A 1 204 ? 23.381 -14.148 -16.349 1.00 92.12 204 ALA A O 1
ATOM 1630 N N . ALA A 1 205 ? 23.551 -13.320 -18.429 1.00 88.94 205 ALA A N 1
ATOM 1631 C CA . ALA A 1 205 ? 22.117 -13.227 -18.687 1.00 88.94 205 ALA A CA 1
ATOM 1632 C C . ALA A 1 205 ? 21.447 -14.607 -18.702 1.00 88.94 205 ALA A C 1
ATOM 1634 O O . ALA A 1 205 ? 20.376 -14.767 -18.117 1.00 88.94 205 ALA A O 1
ATOM 1635 N N . ALA A 1 206 ? 22.087 -15.620 -19.296 1.00 93.38 206 ALA A N 1
ATOM 1636 C CA . ALA A 1 206 ? 21.591 -16.994 -19.285 1.00 93.38 206 ALA A CA 1
ATOM 1637 C C . ALA A 1 206 ? 21.509 -17.563 -17.856 1.00 93.38 206 ALA A C 1
ATOM 1639 O O . ALA A 1 206 ? 20.492 -18.145 -17.483 1.00 93.38 206 ALA A O 1
ATOM 1640 N N . ILE A 1 207 ? 22.539 -17.339 -17.028 1.00 92.19 207 ILE A N 1
ATOM 1641 C CA . ILE A 1 207 ? 22.542 -17.756 -15.615 1.00 92.19 207 ILE A CA 1
ATOM 1642 C C . ILE A 1 207 ? 21.448 -17.027 -14.831 1.00 92.19 207 ILE A C 1
ATOM 1644 O O . ILE A 1 207 ? 20.684 -17.669 -14.115 1.00 92.19 207 ILE A O 1
ATOM 1648 N N . MET A 1 208 ? 21.342 -15.703 -14.984 1.00 90.56 208 MET A N 1
ATOM 1649 C CA . MET A 1 208 ? 20.305 -14.912 -14.318 1.00 90.56 208 MET A CA 1
ATOM 1650 C C . MET A 1 208 ? 18.901 -15.365 -14.727 1.00 90.56 208 MET A C 1
ATOM 1652 O O . MET A 1 208 ? 18.048 -15.516 -13.863 1.00 90.56 208 MET A O 1
ATOM 1656 N N . SER A 1 209 ? 18.679 -15.658 -16.012 1.00 86.81 209 SER A N 1
ATOM 1657 C CA . SER A 1 209 ? 17.396 -16.168 -16.513 1.00 86.81 209 SER A CA 1
ATOM 1658 C C . SER A 1 209 ? 17.059 -17.534 -15.916 1.00 86.81 209 SER A C 1
ATOM 1660 O O . SER A 1 209 ? 15.929 -17.759 -15.490 1.00 86.81 209 SER A O 1
ATOM 1662 N N . TYR A 1 210 ? 18.045 -18.431 -15.820 1.00 89.19 210 TYR A N 1
ATOM 1663 C CA . TYR A 1 210 ? 17.866 -19.735 -15.183 1.00 89.19 210 TYR A CA 1
ATOM 1664 C C . TYR A 1 210 ? 17.565 -19.608 -13.682 1.00 89.19 210 TYR A C 1
ATOM 1666 O O . TYR A 1 210 ? 16.671 -20.279 -13.171 1.00 89.19 210 TYR A O 1
ATOM 1674 N N . TRP A 1 211 ? 18.244 -18.702 -12.972 1.00 86.06 211 TRP A N 1
ATOM 1675 C CA . TRP A 1 211 ? 17.917 -18.391 -11.579 1.00 86.06 211 TRP A CA 1
ATOM 1676 C C . TRP A 1 211 ? 16.530 -17.782 -11.420 1.00 86.06 211 TRP A C 1
ATOM 1678 O O . TRP A 1 211 ? 15.831 -18.155 -10.486 1.00 86.06 211 TRP A O 1
ATOM 1688 N N . SER A 1 212 ? 16.099 -16.893 -12.315 1.00 81.94 212 SER A N 1
ATOM 1689 C CA . SER A 1 212 ? 14.736 -16.360 -12.299 1.00 81.94 212 SER A CA 1
ATOM 1690 C C . SER A 1 212 ? 13.694 -17.453 -12.537 1.00 81.94 212 SER A C 1
ATOM 1692 O O . SER A 1 212 ? 12.684 -17.463 -11.842 1.00 81.94 212 SER A O 1
ATOM 1694 N N . TYR A 1 213 ? 13.955 -18.397 -13.447 1.00 84.00 213 TYR A N 1
ATOM 1695 C CA . TYR A 1 213 ? 13.093 -19.561 -13.671 1.00 84.00 213 TYR A CA 1
ATOM 1696 C C . TYR A 1 213 ? 12.980 -20.441 -12.415 1.00 84.00 213 TYR A C 1
ATOM 1698 O O . TYR A 1 213 ? 11.877 -20.704 -11.948 1.00 84.00 213 TYR A O 1
ATOM 1706 N N . LEU A 1 214 ? 14.108 -20.826 -11.808 1.00 83.19 214 LEU A N 1
ATOM 1707 C CA . LEU A 1 214 ? 14.103 -21.606 -10.561 1.00 83.19 214 LEU A CA 1
ATOM 1708 C C . LEU A 1 214 ? 13.469 -20.838 -9.397 1.00 83.19 214 LEU A C 1
ATOM 1710 O O . LEU A 1 214 ? 12.781 -21.417 -8.559 1.00 83.19 214 LEU A O 1
ATOM 1714 N N . SER A 1 215 ? 13.703 -19.529 -9.333 1.00 76.12 215 SER A N 1
ATOM 1715 C CA . SER A 1 215 ? 13.093 -18.665 -8.332 1.00 76.12 215 SER A CA 1
ATOM 1716 C C . SER A 1 215 ? 11.586 -18.593 -8.526 1.00 76.12 215 SER A C 1
ATOM 1718 O O . SER A 1 215 ? 10.887 -18.562 -7.530 1.00 76.12 215 SER A O 1
ATOM 1720 N N . HIS A 1 216 ? 11.070 -18.568 -9.755 1.00 74.06 216 HIS A N 1
ATOM 1721 C CA . HIS A 1 216 ? 9.629 -18.602 -9.993 1.00 74.06 216 HIS A CA 1
ATOM 1722 C C . HIS A 1 216 ? 8.994 -19.872 -9.410 1.00 74.06 216 HIS A C 1
ATOM 1724 O O . HIS A 1 216 ? 7.986 -19.768 -8.725 1.00 74.06 216 HIS A O 1
ATOM 1730 N N . ASP A 1 217 ? 9.628 -21.028 -9.605 1.00 73.44 217 ASP A N 1
ATOM 1731 C CA . ASP A 1 217 ? 9.123 -22.321 -9.123 1.00 73.44 217 ASP A CA 1
ATOM 1732 C C . ASP A 1 217 ? 9.198 -22.442 -7.588 1.00 73.44 217 ASP A C 1
ATOM 1734 O O . ASP A 1 217 ? 8.250 -22.842 -6.928 1.00 73.44 217 ASP A O 1
ATOM 1738 N N . THR A 1 218 ? 10.309 -22.006 -6.986 1.00 73.25 218 THR A N 1
ATOM 1739 C CA . THR A 1 218 ? 10.570 -22.193 -5.542 1.00 73.25 218 THR A CA 1
ATOM 1740 C C . THR A 1 218 ? 10.049 -21.069 -4.643 1.00 73.25 218 THR A C 1
ATOM 1742 O O . THR A 1 218 ? 9.761 -21.289 -3.468 1.00 73.25 218 THR A O 1
ATOM 1745 N N . VAL A 1 219 ? 9.949 -19.838 -5.152 1.00 71.44 219 VAL A N 1
ATOM 1746 C CA . VAL A 1 219 ? 9.523 -18.682 -4.345 1.00 71.44 219 VAL A CA 1
ATOM 1747 C C . VAL A 1 219 ? 8.013 -18.619 -4.206 1.00 71.44 219 VAL A C 1
ATOM 1749 O O . VAL A 1 219 ? 7.552 -18.022 -3.239 1.00 71.44 219 VAL A O 1
ATOM 1752 N N . VAL A 1 220 ? 7.247 -19.201 -5.133 1.00 72.75 220 VAL A N 1
ATOM 1753 C CA . VAL A 1 220 ? 5.788 -19.275 -4.987 1.00 72.75 220 VAL A CA 1
ATOM 1754 C C . VAL A 1 220 ? 5.454 -20.049 -3.719 1.00 72.75 220 VAL A C 1
ATOM 1756 O O . VAL A 1 220 ? 4.828 -19.478 -2.835 1.00 72.75 220 VAL A O 1
ATOM 1759 N N . ASP A 1 221 ? 5.988 -21.256 -3.555 1.00 75.25 221 ASP A N 1
ATOM 1760 C CA . ASP A 1 221 ? 5.772 -22.039 -2.336 1.00 75.25 221 ASP A CA 1
ATOM 1761 C C . ASP A 1 221 ? 6.218 -21.274 -1.089 1.00 75.25 221 ASP A C 1
ATOM 1763 O O . ASP A 1 221 ? 5.450 -21.158 -0.143 1.00 75.25 221 ASP A O 1
ATOM 1767 N N . ALA A 1 222 ? 7.396 -20.643 -1.111 1.00 74.50 222 ALA A N 1
ATOM 1768 C CA . ALA A 1 222 ? 7.878 -19.852 0.022 1.00 74.50 222 ALA A CA 1
ATOM 1769 C C . ALA A 1 222 ? 7.019 -18.605 0.318 1.00 74.50 222 ALA A C 1
ATOM 1771 O O . ALA A 1 222 ? 6.921 -18.184 1.467 1.00 74.50 222 ALA A O 1
ATOM 1772 N N . PHE A 1 223 ? 6.414 -17.978 -0.695 1.00 74.06 223 PHE A N 1
ATOM 1773 C CA . PHE A 1 223 ? 5.518 -16.830 -0.528 1.00 74.06 223 PHE A CA 1
ATOM 1774 C C . PHE A 1 223 ? 4.237 -17.254 0.192 1.00 74.06 223 PHE A C 1
ATOM 1776 O O . PHE A 1 223 ? 3.846 -16.608 1.161 1.00 74.06 223 PHE A O 1
ATOM 1783 N N . TYR A 1 224 ? 3.641 -18.373 -0.225 1.00 80.25 224 TYR A N 1
ATOM 1784 C CA . TYR A 1 224 ? 2.466 -18.934 0.440 1.00 80.25 224 TYR A CA 1
ATOM 1785 C C . TYR A 1 224 ? 2.846 -19.488 1.807 1.00 80.25 224 TYR A C 1
ATOM 1787 O O . TYR A 1 224 ? 2.122 -19.256 2.758 1.00 80.25 224 TYR A O 1
ATOM 1795 N N . GLU A 1 225 ? 3.994 -20.146 1.953 1.00 78.56 225 GLU A N 1
ATOM 1796 C CA . GLU A 1 225 ? 4.464 -20.666 3.233 1.00 78.56 225 GLU A CA 1
ATOM 1797 C C . GLU A 1 225 ? 4.669 -19.526 4.237 1.00 78.56 225 GLU A C 1
ATOM 1799 O O . GLU A 1 225 ? 4.056 -19.542 5.295 1.00 78.56 225 GLU A O 1
ATOM 1804 N N . ILE A 1 226 ? 5.454 -18.495 3.923 1.00 75.38 226 ILE A N 1
ATOM 1805 C CA . ILE A 1 226 ? 5.702 -17.388 4.865 1.00 75.38 226 ILE A CA 1
ATOM 1806 C C . ILE A 1 226 ? 4.393 -16.716 5.283 1.00 75.38 226 ILE A C 1
ATOM 1808 O O . ILE A 1 226 ? 4.234 -16.340 6.440 1.00 75.38 226 ILE A O 1
ATOM 1812 N N . THR A 1 227 ? 3.455 -16.561 4.353 1.00 75.50 227 THR A N 1
ATOM 1813 C CA . THR A 1 227 ? 2.213 -15.852 4.636 1.00 75.50 227 THR A CA 1
ATOM 1814 C C . THR A 1 227 ? 1.169 -16.744 5.313 1.00 75.50 227 THR A C 1
ATOM 1816 O O . THR A 1 227 ? 0.637 -16.345 6.342 1.00 75.50 227 THR A O 1
ATOM 1819 N N . LEU A 1 228 ? 0.921 -17.953 4.800 1.00 75.88 228 LEU A N 1
ATOM 1820 C CA . LEU A 1 228 ? -0.120 -18.899 5.238 1.00 75.88 228 LEU A CA 1
ATOM 1821 C C . LEU A 1 228 ? 0.292 -19.846 6.372 1.00 75.88 228 LEU A C 1
ATOM 1823 O O . LEU A 1 228 ? -0.583 -20.401 7.033 1.00 75.88 228 LEU A O 1
ATOM 1827 N N . THR A 1 229 ? 1.587 -20.063 6.630 1.00 67.62 229 THR A N 1
ATOM 1828 C CA . THR A 1 229 ? 2.030 -21.048 7.647 1.00 67.62 229 THR A CA 1
ATOM 1829 C C . THR A 1 229 ? 1.652 -20.639 9.066 1.00 67.62 229 THR A C 1
ATOM 1831 O O . THR A 1 229 ? 1.558 -21.479 9.967 1.00 67.62 229 THR A O 1
ATOM 1834 N N . TYR A 1 230 ? 1.392 -19.355 9.296 1.00 63.44 230 TYR A N 1
ATOM 1835 C CA . TYR A 1 230 ? 0.925 -18.887 10.589 1.00 63.44 230 TYR A CA 1
ATOM 1836 C C . TYR A 1 230 ? -0.559 -19.235 10.767 1.00 63.44 230 TYR A C 1
ATOM 1838 O O . TYR A 1 230 ? -1.403 -18.835 9.974 1.00 63.44 230 TYR A O 1
ATOM 1846 N N . LYS A 1 231 ? -0.849 -20.007 11.830 1.00 55.19 231 LYS A N 1
ATOM 1847 C CA . LYS A 1 231 ? -2.082 -20.775 12.149 1.00 55.19 231 LYS A CA 1
ATOM 1848 C C . LYS A 1 231 ? -3.433 -20.021 12.165 1.00 55.19 231 LYS A C 1
ATOM 1850 O O . LYS A 1 231 ? -4.386 -20.528 12.746 1.00 55.19 231 LYS A O 1
ATOM 1855 N N . ARG A 1 232 ? -3.525 -18.808 11.628 1.00 63.72 232 ARG A N 1
ATOM 1856 C CA . ARG A 1 232 ? -4.645 -17.876 11.841 1.00 63.72 232 ARG A CA 1
ATOM 1857 C C . ARG A 1 232 ? -5.212 -17.289 10.549 1.00 63.72 232 ARG A C 1
ATOM 1859 O O . ARG A 1 232 ? -6.066 -16.411 10.615 1.00 63.72 232 ARG A O 1
ATOM 1866 N N . LEU A 1 233 ? -4.743 -17.779 9.401 1.00 62.00 233 LEU A N 1
ATOM 1867 C CA . LEU A 1 233 ? -5.348 -17.536 8.097 1.00 62.00 233 LEU A CA 1
ATOM 1868 C C . LEU A 1 233 ? -6.283 -18.696 7.749 1.00 62.00 233 LEU A C 1
ATOM 1870 O O . LEU A 1 233 ? -5.968 -19.863 7.994 1.00 62.00 233 LEU A O 1
ATOM 1874 N N . ASN A 1 234 ? -7.441 -18.365 7.183 1.00 64.25 234 ASN A N 1
ATOM 1875 C CA . ASN A 1 234 ? -8.373 -19.357 6.679 1.00 64.25 234 ASN A CA 1
ATOM 1876 C C . ASN A 1 234 ? -7.858 -19.761 5.296 1.00 64.25 234 ASN A C 1
ATOM 1878 O O . ASN A 1 234 ? -7.988 -19.022 4.319 1.00 64.25 234 ASN A O 1
ATOM 1882 N N . ALA A 1 235 ? -7.139 -20.885 5.264 1.00 67.12 235 ALA A N 1
ATOM 1883 C CA . ALA A 1 235 ? -6.258 -21.234 4.155 1.00 67.12 235 ALA A CA 1
ATOM 1884 C C . ALA A 1 235 ? -6.914 -21.164 2.758 1.00 67.12 235 ALA A C 1
ATOM 1886 O O . ALA A 1 235 ? -6.227 -20.705 1.848 1.00 67.12 235 ALA A O 1
ATOM 1887 N N . PRO A 1 236 ? -8.192 -21.551 2.544 1.00 79.62 236 PRO A N 1
ATOM 1888 C CA . PRO A 1 236 ? -8.808 -21.456 1.220 1.00 79.62 236 PRO A CA 1
ATOM 1889 C C . PRO A 1 236 ? -9.062 -20.012 0.766 1.00 79.62 236 PRO A C 1
ATOM 1891 O O . PRO A 1 236 ? -8.615 -19.626 -0.310 1.00 79.62 236 PRO A O 1
ATOM 1894 N N . GLU A 1 237 ? -9.745 -19.197 1.576 1.00 86.38 237 GLU A N 1
ATOM 1895 C CA . GLU A 1 237 ? -10.085 -17.821 1.201 1.00 86.38 237 GLU A CA 1
ATOM 1896 C C . GLU A 1 237 ? -8.835 -16.959 1.053 1.00 86.38 237 GLU A C 1
ATOM 1898 O O . GLU A 1 237 ? -8.726 -16.192 0.101 1.00 86.38 237 GLU A O 1
ATOM 1903 N N . ASP A 1 238 ? -7.878 -17.102 1.970 1.00 86.00 238 ASP A N 1
ATOM 1904 C CA . ASP A 1 238 ? -6.650 -16.314 1.950 1.00 86.00 238 ASP A CA 1
ATOM 1905 C C . ASP A 1 238 ? -5.721 -16.732 0.791 1.00 86.00 238 ASP A C 1
ATOM 1907 O O . ASP A 1 238 ? -5.071 -15.873 0.192 1.00 86.00 238 ASP A O 1
ATOM 1911 N N . SER A 1 239 ? -5.711 -18.015 0.398 1.00 85.81 239 SER A N 1
ATOM 1912 C CA . SER A 1 239 ? -4.978 -18.488 -0.788 1.00 85.81 239 SER A CA 1
ATOM 1913 C C . SER A 1 239 ? -5.517 -17.873 -2.081 1.00 85.81 239 SER A C 1
ATOM 1915 O O . SER A 1 239 ? -4.721 -17.389 -2.886 1.00 85.81 239 SER A O 1
ATOM 1917 N N . ASP A 1 240 ? -6.845 -17.812 -2.256 1.00 89.81 240 ASP A N 1
ATOM 1918 C CA . ASP A 1 240 ? -7.465 -17.169 -3.428 1.00 89.81 240 ASP A CA 1
ATOM 1919 C C . ASP A 1 240 ? -7.044 -15.690 -3.539 1.00 89.81 240 ASP A C 1
ATOM 1921 O O . ASP A 1 240 ? -6.803 -15.163 -4.629 1.00 89.81 240 ASP A O 1
ATOM 1925 N N . MET A 1 241 ? -6.952 -14.991 -2.399 1.00 93.88 241 MET A N 1
ATOM 1926 C CA . MET A 1 241 ? -6.530 -13.588 -2.368 1.00 93.88 241 MET A CA 1
ATOM 1927 C C . MET A 1 241 ? -5.052 -13.444 -2.734 1.00 93.88 241 MET A C 1
ATOM 1929 O O . MET A 1 241 ? -4.694 -12.521 -3.467 1.00 93.88 241 MET A O 1
ATOM 1933 N N . LEU A 1 242 ? -4.196 -14.358 -2.268 1.00 89.94 242 LEU A N 1
ATOM 1934 C CA . LEU A 1 242 ? -2.776 -14.371 -2.620 1.00 89.94 242 LEU A CA 1
ATOM 1935 C C . LEU A 1 242 ? -2.545 -14.655 -4.106 1.00 89.94 242 LEU A C 1
ATOM 1937 O O . LEU A 1 242 ? -1.677 -14.006 -4.695 1.00 89.94 242 LEU A O 1
ATOM 1941 N N . ASP A 1 243 ? -3.347 -15.525 -4.726 1.00 89.75 243 ASP A N 1
ATOM 1942 C CA . ASP A 1 243 ? -3.310 -15.750 -6.176 1.00 89.75 243 ASP A CA 1
ATOM 1943 C C . ASP A 1 243 ? -3.601 -14.445 -6.933 1.00 89.75 243 ASP A C 1
ATOM 1945 O O . ASP A 1 243 ? -2.813 -14.022 -7.786 1.00 89.75 243 ASP A O 1
ATOM 1949 N N . LEU A 1 244 ? -4.676 -13.737 -6.555 1.00 93.12 244 LEU A N 1
ATOM 1950 C CA . LEU A 1 244 ? -5.026 -12.439 -7.142 1.00 93.12 244 LEU A CA 1
ATOM 1951 C C . LEU A 1 244 ? -3.907 -11.404 -6.970 1.00 93.12 244 LEU A C 1
ATOM 1953 O O . LEU A 1 244 ? -3.578 -10.683 -7.919 1.00 93.12 244 LEU A O 1
ATOM 1957 N N . ILE A 1 245 ? -3.318 -11.325 -5.773 1.00 93.69 245 ILE A N 1
ATOM 1958 C CA . ILE A 1 245 ? -2.228 -10.395 -5.451 1.00 93.69 245 ILE A CA 1
ATOM 1959 C C . ILE A 1 245 ? -1.004 -10.699 -6.313 1.00 93.69 245 ILE A C 1
ATOM 1961 O O . ILE A 1 245 ? -0.460 -9.794 -6.953 1.00 93.69 245 ILE A O 1
ATOM 1965 N N . ARG A 1 246 ? -0.581 -11.967 -6.360 1.00 87.75 246 ARG A N 1
ATOM 1966 C CA . ARG A 1 246 ? 0.597 -12.415 -7.108 1.00 87.75 246 ARG A CA 1
ATOM 1967 C C . ARG A 1 246 ? 0.455 -12.103 -8.593 1.00 87.75 246 ARG A C 1
ATOM 1969 O O . ARG A 1 246 ? 1.375 -11.547 -9.195 1.00 87.75 246 ARG A O 1
ATOM 1976 N N . ASP A 1 247 ? -0.701 -12.413 -9.169 1.00 89.38 247 ASP A N 1
ATOM 1977 C CA . ASP A 1 247 ? -0.952 -12.257 -10.602 1.00 89.38 247 ASP A CA 1
ATOM 1978 C C . ASP A 1 247 ? -1.063 -10.784 -11.030 1.00 89.38 247 ASP A C 1
ATOM 1980 O O . ASP A 1 247 ? -1.013 -10.463 -12.223 1.00 89.38 247 ASP A O 1
ATOM 1984 N N . SER A 1 248 ? -1.186 -9.864 -10.070 1.00 91.19 248 SER A N 1
ATOM 1985 C CA . SER A 1 248 ? -1.347 -8.431 -10.309 1.00 91.19 248 SER A CA 1
ATOM 1986 C C . SER A 1 248 ? -0.289 -7.540 -9.647 1.00 91.19 248 SER A C 1
ATOM 1988 O O . SER A 1 248 ? -0.468 -6.324 -9.498 1.00 91.19 248 SER A O 1
ATOM 1990 N N . MET A 1 249 ? 0.869 -8.117 -9.322 1.00 90.44 249 MET A N 1
ATOM 1991 C CA . MET A 1 249 ? 2.050 -7.345 -8.942 1.00 90.44 249 MET A CA 1
ATOM 1992 C C . MET A 1 249 ? 2.572 -6.513 -10.119 1.00 90.44 249 MET A C 1
ATOM 1994 O O . MET A 1 249 ? 2.697 -6.987 -11.250 1.00 90.44 249 MET A O 1
ATOM 1998 N N . ARG A 1 250 ? 2.923 -5.257 -9.844 1.00 87.19 250 ARG A N 1
ATOM 1999 C CA . ARG A 1 250 ? 3.441 -4.289 -10.811 1.00 87.19 250 ARG A CA 1
ATOM 2000 C C . ARG A 1 250 ? 4.780 -3.736 -10.337 1.00 87.19 250 ARG A C 1
ATOM 2002 O O . ARG A 1 250 ? 4.924 -3.289 -9.200 1.00 87.19 250 ARG A O 1
ATOM 2009 N N . TYR A 1 251 ? 5.735 -3.702 -11.260 1.00 85.88 251 TYR A N 1
ATOM 2010 C CA . TYR A 1 251 ? 6.996 -2.987 -11.103 1.00 85.88 251 TYR A CA 1
ATOM 2011 C C . TYR A 1 251 ? 6.923 -1.683 -11.887 1.00 85.88 251 TYR A C 1
ATOM 2013 O O . TYR A 1 251 ? 6.641 -1.688 -13.084 1.00 85.88 251 TYR A O 1
ATOM 2021 N N . GLU A 1 252 ? 7.209 -0.567 -11.227 1.00 85.94 252 GLU A N 1
ATOM 2022 C CA . GLU A 1 252 ? 7.274 0.736 -11.882 1.00 85.94 252 GLU A CA 1
ATOM 2023 C C . GLU A 1 252 ? 8.726 1.084 -12.190 1.00 85.94 252 GLU A C 1
ATOM 2025 O O . GLU A 1 252 ? 9.535 1.316 -11.288 1.00 85.94 252 GLU A O 1
ATOM 2030 N N . ILE A 1 253 ? 9.077 1.160 -13.475 1.00 81.81 253 ILE A N 1
ATOM 2031 C CA . ILE A 1 253 ? 10.456 1.473 -13.870 1.00 81.81 253 ILE A CA 1
ATOM 2032 C C . ILE A 1 253 ? 10.870 2.880 -13.434 1.00 81.81 253 ILE A C 1
ATOM 2034 O O . ILE A 1 253 ? 12.042 3.121 -13.154 1.00 81.81 253 ILE A O 1
ATOM 2038 N N . SER A 1 254 ? 9.918 3.808 -13.306 1.00 83.50 254 SER A N 1
ATOM 2039 C CA . SER A 1 254 ? 10.194 5.126 -12.738 1.00 83.50 254 SER A CA 1
ATOM 2040 C C . SER A 1 254 ? 10.600 5.078 -11.273 1.00 83.50 254 SER A C 1
ATOM 2042 O O . SER A 1 254 ? 11.283 5.986 -10.809 1.00 83.50 254 SER A O 1
ATOM 2044 N N . THR A 1 255 ? 10.173 4.044 -10.554 1.00 83.31 255 THR A N 1
ATOM 2045 C CA . THR A 1 255 ? 10.561 3.793 -9.170 1.00 83.31 255 THR A CA 1
ATOM 2046 C C . THR A 1 255 ? 11.950 3.154 -9.138 1.00 83.31 255 THR A C 1
ATOM 2048 O O . THR A 1 255 ? 12.855 3.703 -8.519 1.00 83.31 255 THR A O 1
ATOM 2051 N N . VAL A 1 256 ? 12.161 2.075 -9.903 1.00 80.12 256 VAL A N 1
ATOM 2052 C CA . VAL A 1 256 ? 13.458 1.369 -9.991 1.00 80.12 256 VAL A CA 1
ATOM 2053 C C . VAL A 1 256 ? 14.581 2.281 -10.506 1.00 80.12 256 VAL A C 1
ATOM 2055 O O . VAL A 1 256 ? 15.711 2.226 -10.031 1.00 80.12 256 VAL A O 1
ATOM 2058 N N . GLY A 1 257 ? 14.279 3.144 -11.476 1.00 79.31 257 GLY A N 1
ATOM 2059 C CA . GLY A 1 257 ? 15.218 4.102 -12.062 1.00 79.31 257 GLY A CA 1
ATOM 2060 C C . GLY A 1 257 ? 15.320 5.437 -11.319 1.00 79.31 257 GLY A C 1
ATOM 2061 O O . GLY A 1 257 ? 15.937 6.362 -11.852 1.00 79.31 257 GLY A O 1
ATOM 2062 N N . ASP A 1 258 ? 14.685 5.572 -10.148 1.00 82.56 258 A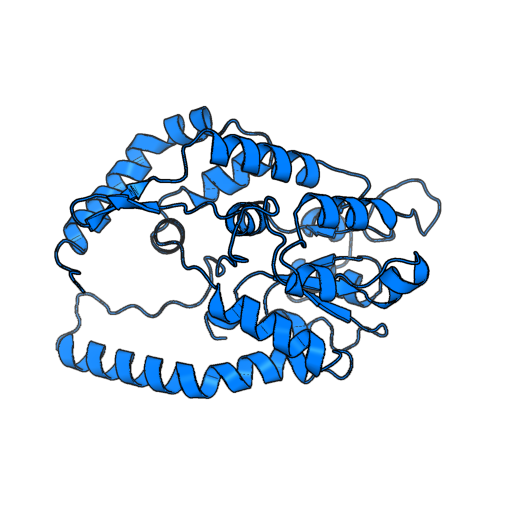SP A N 1
ATOM 2063 C CA . ASP A 1 258 ? 14.629 6.806 -9.353 1.00 82.56 258 ASP A CA 1
ATOM 2064 C C . ASP A 1 258 ? 14.266 8.042 -10.205 1.00 82.56 258 ASP A C 1
ATOM 2066 O O . ASP A 1 258 ? 14.895 9.095 -10.166 1.00 82.56 258 ASP A O 1
ATOM 2070 N N . MET A 1 259 ? 13.250 7.962 -11.061 1.00 86.62 259 MET A N 1
ATOM 2071 C CA . MET A 1 259 ? 12.914 9.072 -11.966 1.00 86.62 259 MET A CA 1
ATOM 2072 C C . MET A 1 259 ? 12.300 10.280 -11.240 1.00 86.62 259 MET A C 1
ATOM 2074 O O . MET A 1 259 ? 12.105 11.329 -11.847 1.00 86.62 259 MET A O 1
ATOM 2078 N N . GLY A 1 260 ? 12.008 10.156 -9.941 1.00 85.62 260 GLY A N 1
ATOM 2079 C CA . GLY A 1 260 ? 11.405 11.198 -9.109 1.00 85.62 260 GLY A CA 1
ATOM 2080 C C . GLY A 1 260 ? 9.873 11.209 -9.117 1.00 85.62 260 GLY A C 1
ATOM 2081 O O . GLY A 1 260 ? 9.282 11.990 -8.370 1.00 85.62 260 GLY A O 1
ATOM 2082 N N . ILE A 1 261 ? 9.222 10.336 -9.896 1.00 87.12 261 ILE A N 1
ATOM 2083 C CA . ILE A 1 261 ? 7.754 10.240 -9.968 1.00 87.12 261 ILE A CA 1
ATOM 2084 C C . ILE A 1 261 ? 7.164 9.775 -8.633 1.00 87.12 261 ILE A C 1
ATOM 2086 O O . ILE A 1 261 ? 6.238 10.405 -8.133 1.00 87.12 261 ILE A O 1
ATOM 2090 N N . THR A 1 262 ? 7.757 8.766 -7.992 1.00 85.00 262 THR A N 1
ATOM 2091 C CA . THR A 1 262 ? 7.308 8.248 -6.688 1.00 85.00 262 THR A CA 1
ATOM 2092 C C . THR A 1 262 ? 7.247 9.351 -5.627 1.00 85.00 262 THR A C 1
ATOM 2094 O O . THR A 1 262 ? 6.283 9.436 -4.875 1.00 85.00 262 THR A O 1
ATOM 2097 N N . SER A 1 263 ? 8.222 10.272 -5.626 1.00 84.19 263 SER A N 1
ATOM 2098 C CA . SER A 1 263 ? 8.231 11.422 -4.706 1.00 84.19 263 SER A CA 1
ATOM 2099 C C . SER A 1 263 ? 7.106 12.427 -4.974 1.00 84.19 263 SER A C 1
ATOM 2101 O O . SER A 1 263 ? 6.615 13.061 -4.042 1.00 84.19 263 SER A O 1
ATOM 2103 N N . ILE A 1 264 ? 6.682 12.569 -6.237 1.00 88.38 264 ILE A N 1
ATOM 2104 C CA . ILE A 1 264 ? 5.527 13.396 -6.595 1.00 88.38 264 ILE A CA 1
ATOM 2105 C C . ILE A 1 264 ? 4.267 12.728 -6.067 1.00 88.38 264 ILE A C 1
ATOM 2107 O O . ILE A 1 264 ? 3.540 13.366 -5.323 1.00 88.38 264 ILE A O 1
ATOM 2111 N N . VAL A 1 265 ? 4.058 11.452 -6.397 1.00 85.56 265 VAL A N 1
ATOM 2112 C CA . VAL A 1 265 ? 2.867 10.683 -6.004 1.00 85.56 265 VAL A CA 1
ATOM 2113 C C . VAL A 1 265 ? 2.684 10.678 -4.482 1.00 85.56 265 VAL A C 1
ATOM 2115 O O . VAL A 1 265 ? 1.596 10.979 -3.987 1.00 85.56 265 VAL A O 1
ATOM 2118 N N . ALA A 1 266 ? 3.761 10.432 -3.732 1.00 82.38 266 ALA A N 1
ATOM 2119 C CA . ALA A 1 266 ? 3.738 10.491 -2.275 1.00 82.38 266 ALA A CA 1
ATOM 2120 C C . ALA A 1 266 ? 3.356 11.894 -1.764 1.00 82.38 266 ALA A C 1
ATOM 2122 O O . ALA A 1 266 ? 2.462 12.028 -0.931 1.00 82.38 266 ALA A O 1
ATOM 2123 N N . GLY A 1 267 ? 3.985 12.952 -2.292 1.00 82.88 267 GLY A N 1
ATOM 2124 C CA . GLY A 1 267 ? 3.721 14.332 -1.869 1.00 82.88 267 GLY A CA 1
ATOM 2125 C C . GLY A 1 267 ? 2.344 14.868 -2.279 1.00 82.88 267 GLY A C 1
ATOM 2126 O O . GLY A 1 267 ? 1.771 15.712 -1.584 1.00 82.88 267 GLY A O 1
ATOM 2127 N N . THR A 1 268 ? 1.786 14.390 -3.391 1.00 80.81 268 THR A N 1
ATOM 2128 C CA . THR A 1 268 ? 0.450 14.779 -3.856 1.00 80.81 268 THR A CA 1
ATOM 2129 C C . THR A 1 268 ? -0.636 14.096 -3.041 1.00 80.81 268 THR A C 1
ATOM 2131 O O . THR A 1 268 ? -1.585 14.757 -2.630 1.00 80.81 268 THR A O 1
ATOM 2134 N N . GLY A 1 269 ? -0.424 12.830 -2.663 1.00 73.50 269 GLY A N 1
ATOM 2135 C CA . GLY A 1 269 ? -1.291 12.133 -1.712 1.00 73.50 269 GLY A CA 1
ATOM 2136 C C . GLY A 1 269 ? -1.339 12.767 -0.313 1.00 73.50 269 GLY A C 1
ATOM 2137 O O . GLY A 1 269 ? -2.167 12.375 0.494 1.00 73.50 269 GLY A O 1
ATOM 2138 N N . GLN A 1 270 ? -0.484 13.754 -0.024 1.00 72.25 270 GLN A N 1
ATOM 2139 C CA . GLN A 1 270 ? -0.485 14.515 1.228 1.00 72.25 270 GLN A CA 1
ATOM 2140 C C . GLN A 1 270 ? -1.111 15.915 1.103 1.00 72.25 270 GLN A C 1
ATOM 2142 O O . GLN A 1 270 ? -1.314 16.581 2.113 1.00 72.25 270 GLN A O 1
ATOM 2147 N N . GLY A 1 271 ? -1.442 16.415 -0.099 1.00 69.38 271 GLY A N 1
ATOM 2148 C CA . GLY A 1 271 ? -1.819 17.838 -0.239 1.00 69.38 271 GLY A CA 1
ATOM 2149 C C . GLY A 1 271 ? -1.361 18.550 -1.494 1.00 69.38 271 GLY A C 1
ATOM 2150 O O . GLY A 1 271 ? -1.951 19.559 -1.873 1.00 69.38 271 GLY A O 1
ATOM 2151 N N . SER A 1 272 ? -0.282 18.085 -2.119 1.00 74.31 272 SER A N 1
ATOM 2152 C CA . SER A 1 272 ? 0.323 18.829 -3.225 1.00 74.31 272 SER A CA 1
ATOM 2153 C C . SER A 1 272 ? -0.480 18.648 -4.516 1.00 74.31 272 SER A C 1
ATOM 2155 O O . SER A 1 272 ? -0.825 17.530 -4.879 1.00 74.31 272 SER A O 1
ATOM 2157 N N . GLY A 1 273 ? -0.717 19.723 -5.272 1.00 83.25 273 GLY A N 1
ATOM 2158 C CA . GLY A 1 273 ? -1.380 19.612 -6.575 1.00 83.25 273 GLY A CA 1
ATOM 2159 C C . GLY A 1 273 ? -0.493 18.910 -7.610 1.00 83.25 273 GLY A C 1
ATOM 2160 O O . GLY A 1 273 ? 0.618 19.384 -7.884 1.00 83.25 273 GLY A O 1
ATOM 2161 N N . LEU A 1 274 ? -1.001 17.830 -8.219 1.00 88.06 274 LEU A N 1
ATOM 2162 C CA . LEU A 1 274 ? -0.282 16.954 -9.157 1.00 88.06 274 LEU A CA 1
ATOM 2163 C C . LEU A 1 274 ? 0.450 17.720 -10.265 1.00 88.06 274 LEU A C 1
ATOM 2165 O O . LEU A 1 274 ? 1.665 17.581 -10.423 1.00 88.06 274 LEU A O 1
ATOM 2169 N N . ALA A 1 275 ? -0.275 18.569 -10.997 1.00 87.56 275 ALA A N 1
ATOM 2170 C CA . ALA A 1 275 ? 0.275 19.314 -12.127 1.00 87.56 275 ALA A CA 1
ATOM 2171 C C . ALA A 1 275 ? 1.438 20.228 -11.707 1.00 87.56 275 ALA A C 1
ATOM 2173 O O . ALA A 1 275 ? 2.478 20.268 -12.364 1.00 87.56 275 ALA A O 1
ATOM 2174 N N . 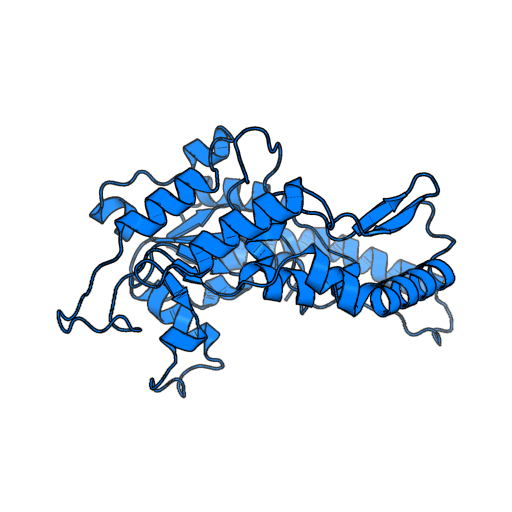SER A 1 276 ? 1.299 20.922 -10.574 1.00 88.25 276 SER A N 1
ATOM 2175 C CA . SER A 1 276 ? 2.339 21.829 -10.077 1.00 88.25 276 SER A CA 1
ATOM 2176 C C . SER A 1 276 ? 3.579 21.078 -9.580 1.00 88.25 276 SER A C 1
ATOM 2178 O O . SER A 1 276 ? 4.707 21.503 -9.842 1.00 88.25 276 SER A O 1
ATOM 2180 N N . ALA A 1 277 ? 3.390 19.942 -8.901 1.00 90.62 277 ALA A N 1
ATOM 2181 C CA . ALA A 1 277 ? 4.477 19.094 -8.428 1.00 90.62 277 ALA A CA 1
ATOM 2182 C C . ALA A 1 277 ? 5.247 18.461 -9.599 1.00 90.62 277 ALA A C 1
ATOM 2184 O O . ALA A 1 277 ? 6.482 18.464 -9.593 1.00 90.62 277 ALA A O 1
ATOM 2185 N N . TYR A 1 278 ? 4.534 18.000 -10.632 1.00 91.44 278 TYR A N 1
ATOM 2186 C CA . TYR A 1 278 ? 5.140 17.507 -11.866 1.00 91.44 278 TYR A CA 1
ATOM 2187 C C . TYR A 1 278 ? 5.914 18.603 -12.597 1.00 91.44 278 TYR A C 1
ATOM 2189 O O . TYR A 1 278 ? 7.088 18.409 -12.909 1.00 91.44 278 TYR A O 1
ATOM 2197 N N . GLN A 1 279 ? 5.319 19.783 -12.795 1.00 91.75 279 GLN A N 1
ATOM 2198 C CA . GLN A 1 279 ? 5.963 20.873 -13.529 1.00 91.75 279 GLN A CA 1
ATOM 2199 C C . GLN A 1 279 ? 7.298 21.298 -12.900 1.00 91.75 279 GLN A C 1
ATOM 2201 O O . GLN A 1 279 ? 8.263 21.553 -13.620 1.00 91.75 279 GLN A O 1
ATOM 2206 N N . LYS A 1 280 ? 7.399 21.297 -11.563 1.00 91.44 280 LYS A N 1
ATOM 2207 C CA . LYS A 1 280 ? 8.650 21.586 -10.835 1.00 91.44 280 LYS A CA 1
ATOM 2208 C C . LYS A 1 280 ? 9.770 20.574 -11.107 1.00 91.44 280 LYS A C 1
ATOM 2210 O O . LYS A 1 280 ? 10.939 20.922 -10.975 1.00 91.44 280 LYS A O 1
ATOM 2215 N N . ARG A 1 281 ? 9.434 19.326 -11.448 1.00 90.75 281 ARG A N 1
ATOM 2216 C CA . ARG A 1 281 ? 10.394 18.220 -11.641 1.00 90.75 281 ARG A CA 1
ATOM 2217 C C . ARG A 1 281 ? 10.488 17.730 -13.087 1.00 90.75 281 ARG A C 1
ATOM 2219 O O . ARG A 1 281 ? 11.323 16.873 -13.372 1.00 90.75 281 ARG A O 1
ATOM 2226 N N . LYS A 1 282 ? 9.683 18.283 -13.998 1.00 91.62 282 LYS A N 1
ATOM 2227 C CA . LYS A 1 282 ? 9.546 17.846 -15.393 1.00 91.62 282 LYS A CA 1
ATOM 2228 C C . LYS A 1 282 ? 10.891 17.701 -16.106 1.00 91.62 282 LYS A C 1
ATOM 2230 O O . LYS A 1 282 ? 11.174 16.635 -16.639 1.00 91.62 282 LYS A O 1
ATOM 2235 N N . SER A 1 283 ? 11.760 18.709 -16.027 1.00 91.56 283 SER A N 1
ATOM 2236 C CA . SER A 1 283 ? 13.079 18.681 -16.682 1.00 91.56 283 SER A CA 1
ATOM 2237 C C . SER A 1 283 ? 13.989 17.555 -16.171 1.00 91.56 283 SER A C 1
ATOM 2239 O O . SER A 1 283 ? 14.744 16.961 -16.941 1.00 91.56 283 SER A O 1
ATOM 2241 N N . VAL A 1 284 ? 13.910 17.222 -14.879 1.00 91.25 284 VAL A N 1
ATOM 2242 C CA . VAL A 1 284 ? 14.665 16.112 -14.280 1.00 91.25 284 VAL A CA 1
ATOM 2243 C C . VAL A 1 284 ? 14.105 14.770 -14.747 1.00 91.25 284 VAL A C 1
ATOM 2245 O O . VAL A 1 284 ? 14.884 13.894 -15.125 1.00 91.25 284 VAL A O 1
ATOM 2248 N N . ILE A 1 285 ? 12.777 14.627 -14.757 1.00 91.81 285 ILE A N 1
ATOM 2249 C CA . ILE A 1 285 ? 12.083 13.414 -15.210 1.00 91.81 285 ILE A CA 1
ATOM 2250 C C . ILE A 1 285 ? 12.394 13.147 -16.686 1.00 91.81 285 ILE A C 1
ATOM 2252 O O . ILE A 1 285 ? 12.827 12.052 -17.029 1.00 91.81 285 ILE A O 1
ATOM 2256 N N . GLU A 1 286 ? 12.251 14.152 -17.552 1.00 89.88 286 GLU A N 1
ATOM 2257 C CA . GLU A 1 286 ? 12.531 14.038 -18.989 1.00 89.88 286 GLU A CA 1
ATOM 2258 C C . GLU A 1 286 ? 13.997 13.688 -19.260 1.00 89.88 286 GLU A C 1
ATOM 2260 O O . GLU A 1 286 ? 14.291 12.844 -20.108 1.00 89.88 286 GLU A O 1
ATOM 2265 N N . ARG A 1 287 ? 14.936 14.275 -18.507 1.00 91.31 287 ARG A N 1
ATOM 2266 C CA . ARG A 1 287 ? 16.354 13.911 -18.602 1.00 91.31 287 ARG A CA 1
ATOM 2267 C C . ARG A 1 287 ? 16.582 12.440 -18.249 1.00 91.31 287 ARG A C 1
ATOM 2269 O O . ARG A 1 287 ? 17.219 11.738 -19.032 1.00 91.31 287 ARG A O 1
ATOM 2276 N N . LYS A 1 288 ? 16.050 11.963 -17.116 1.00 90.12 288 LYS A N 1
ATOM 2277 C CA . LYS A 1 288 ? 16.206 10.562 -16.680 1.00 90.12 288 LYS A CA 1
ATOM 2278 C C . LYS A 1 288 ? 15.520 9.583 -17.643 1.00 90.12 288 LYS A C 1
ATOM 2280 O O . LYS A 1 288 ? 16.105 8.557 -17.980 1.00 90.12 288 LYS A O 1
ATOM 2285 N N . LEU A 1 289 ? 14.340 9.923 -18.166 1.00 87.06 289 LEU A N 1
ATOM 2286 C CA . LEU A 1 289 ? 13.679 9.144 -19.218 1.00 87.06 289 LEU A CA 1
ATOM 2287 C C . LEU A 1 289 ? 14.538 9.056 -20.478 1.00 87.06 289 LEU A C 1
ATOM 2289 O O . LEU A 1 289 ? 14.711 7.969 -21.017 1.00 87.06 289 LEU A O 1
ATOM 2293 N N . ASN A 1 290 ? 15.136 10.162 -20.920 1.00 86.12 290 ASN A N 1
ATOM 2294 C CA . ASN A 1 290 ? 16.029 10.162 -22.078 1.00 86.12 290 ASN A CA 1
ATOM 2295 C C . ASN A 1 290 ? 17.313 9.353 -21.842 1.00 86.12 290 ASN A C 1
ATOM 2297 O O . ASN A 1 290 ? 17.800 8.698 -22.762 1.00 86.12 290 ASN A O 1
ATOM 2301 N N . GLU A 1 291 ? 17.866 9.358 -20.627 1.00 86.44 291 GLU A N 1
ATOM 2302 C CA . GLU A 1 291 ? 18.994 8.495 -20.254 1.00 86.44 291 GLU A CA 1
ATOM 2303 C C . GLU A 1 291 ? 18.615 7.007 -20.345 1.00 86.44 291 GLU A C 1
ATOM 2305 O O . GLU A 1 291 ? 19.378 6.214 -20.900 1.00 86.44 291 GLU A O 1
ATOM 2310 N N . VAL A 1 292 ? 17.420 6.634 -19.872 1.00 81.06 292 VAL A N 1
ATOM 2311 C CA . VAL A 1 292 ? 16.876 5.274 -20.017 1.00 81.06 292 VAL A CA 1
ATOM 2312 C C . VAL A 1 292 ? 16.632 4.944 -21.490 1.00 81.06 292 VAL A C 1
ATOM 2314 O O . VAL A 1 292 ? 17.125 3.925 -21.961 1.00 81.06 292 VAL A O 1
ATOM 2317 N N . ARG A 1 293 ? 15.991 5.825 -22.265 1.00 79.06 293 ARG A N 1
ATOM 2318 C CA . ARG A 1 293 ? 15.781 5.638 -23.713 1.00 79.06 293 ARG A CA 1
ATOM 2319 C C . ARG A 1 293 ? 17.099 5.379 -24.446 1.00 79.06 293 ARG A C 1
ATOM 2321 O O . ARG A 1 293 ? 17.180 4.435 -25.218 1.00 79.06 293 ARG A O 1
ATOM 2328 N N . LYS A 1 294 ? 18.157 6.147 -24.159 1.00 77.88 294 LYS A N 1
ATOM 2329 C CA . LYS A 1 294 ? 19.490 5.951 -24.762 1.00 77.88 294 LYS A CA 1
ATOM 2330 C C . LYS A 1 294 ? 20.137 4.621 -24.373 1.00 77.88 294 LYS A C 1
ATOM 2332 O O . LYS A 1 294 ? 20.794 4.010 -25.209 1.00 77.88 294 LYS A O 1
ATOM 2337 N N . LYS A 1 295 ? 19.975 4.183 -23.121 1.00 72.12 295 LYS A N 1
ATOM 2338 C CA . LYS A 1 295 ? 20.539 2.915 -22.624 1.00 72.12 295 LYS A CA 1
ATOM 2339 C C . LYS A 1 295 ? 19.775 1.686 -23.121 1.00 72.12 295 LYS A C 1
ATOM 2341 O O . LYS A 1 295 ? 20.393 0.656 -23.354 1.00 72.12 295 LYS A O 1
ATOM 2346 N N . TYR A 1 296 ? 18.459 1.801 -23.292 1.00 66.62 296 TYR A N 1
ATOM 2347 C CA . TYR A 1 296 ? 17.554 0.677 -23.546 1.00 66.62 296 TYR A CA 1
ATOM 2348 C C . TYR A 1 296 ? 16.851 0.743 -24.913 1.00 66.62 296 TYR A C 1
ATOM 2350 O O . TYR A 1 296 ? 15.861 0.049 -25.116 1.00 66.62 296 TYR A O 1
ATOM 2358 N N . ALA A 1 297 ? 17.378 1.509 -25.880 1.00 53.81 297 ALA A N 1
ATOM 2359 C CA . ALA A 1 297 ? 16.828 1.683 -27.236 1.00 53.81 297 ALA A CA 1
ATOM 2360 C C . ALA A 1 297 ? 16.660 0.387 -28.071 1.00 53.81 297 ALA A C 1
ATOM 2362 O O . ALA A 1 297 ? 16.288 0.461 -29.238 1.00 53.81 297 ALA A O 1
ATOM 2363 N N . ARG A 1 298 ? 16.968 -0.791 -27.512 1.00 45.09 298 ARG A N 1
ATOM 2364 C CA . ARG A 1 298 ? 16.913 -2.103 -28.172 1.00 45.09 298 ARG A CA 1
ATOM 2365 C C . ARG A 1 298 ? 16.334 -3.225 -27.297 1.00 45.09 298 ARG A C 1
ATOM 2367 O O . ARG A 1 298 ? 16.718 -4.373 -27.470 1.00 45.09 298 ARG A O 1
ATOM 2374 N N . PHE A 1 299 ? 15.411 -2.939 -26.384 1.00 41.19 299 PHE A N 1
ATOM 2375 C CA . PHE A 1 299 ? 14.530 -4.002 -25.880 1.00 41.19 299 PHE A CA 1
ATOM 2376 C C . PHE A 1 299 ? 13.246 -4.027 -26.713 1.00 41.19 299 PHE A C 1
ATOM 2378 O O . PHE A 1 299 ? 12.206 -3.531 -26.286 1.00 41.19 299 PHE A O 1
ATOM 2385 N N . ASN A 1 300 ? 13.346 -4.589 -27.920 1.00 33.78 300 ASN A N 1
ATOM 2386 C CA . ASN A 1 300 ? 12.183 -5.227 -28.531 1.00 33.78 300 ASN A CA 1
ATOM 2387 C C . ASN A 1 300 ? 12.044 -6.605 -27.865 1.00 33.78 300 ASN A C 1
ATOM 2389 O O . ASN A 1 300 ? 13.070 -7.285 -27.758 1.00 33.78 300 ASN A O 1
ATOM 2393 N N . PRO A 1 301 ? 10.854 -6.991 -27.370 1.00 41.25 301 PRO A N 1
ATOM 2394 C CA . PRO A 1 301 ? 10.597 -8.384 -27.022 1.00 41.25 301 PRO A CA 1
ATOM 2395 C C . PRO A 1 301 ? 10.802 -9.304 -28.234 1.00 41.25 301 PRO A C 1
ATOM 2397 O O . PRO A 1 301 ? 10.605 -8.833 -29.381 1.00 41.25 301 PRO A O 1
#

pLDDT: mean 87.42, std 10.34, range [33.78, 98.19]